Protein AF-0000000068768524 (afdb_homodimer)

Radius of gyration: 19.14 Å; Cα contacts (8 Å, |Δi|>4): 384; chains: 2; bounding box: 53×56×47 Å

Organism: NCBI:txid1432552

pLDDT: mean 85.22, std 19.8, range [19.38, 98.25]

Sequence (232 aa):
MTGVDILVNNAGIYGPQDFYATDDATWDNYWQTNVMSGVRLSRGLLPAMVSKGWGRVVFISSESARNIPADMIHYGVTKTAQLSLARGLAKYVAGSGVTVNSVLPGPTISDALPKCMTGVDILVNNAGIYGPQDFYATDDATWDNYWQTNVMSGVRLSRGLLPAMVSKGWGRVVFISSESARNIPADMIHYGVTKTAQLSLARGLAKYVAGSGVTVNSVLPGPTISDALPKC

InterPro domains:
  IPR002347 Short-chain dehydrogenase/reductase SDR [PF00106] (2-111)
  IPR002347 Short-chain dehydrogenase/reductase SDR [PR00080] (2-13)
  IPR002347 Short-chain dehydrogenase/reductase SDR [PR00080] (55-63)
  IPR002347 Short-chain dehydrogenase/reductase SDR [PR00080] (75-94)
  IPR002347 Short-chain dehydrogenase/reductase SDR [PR00081] (2-13)
  IPR002347 Short-chain dehydrogenase/reductase SDR [PR00081] (49-65)
  IPR002347 Short-chain dehydrogenase/reductase SDR [PR00081] (75-94)
  IPR002347 Short-chain dehydrogenase/reductase SDR [PR00081] (96-113)
  IPR036291 NAD(P)-binding domain superfamily [SSF51735] (3-112)
  IPR050259 Short-chain dehydrogenases/reductases [PTHR42879] (3-112)

Nearest PDB structures (foldseek):
  8g9m-assembly1_A  TM=9.807E-01  e=1.810E-13  Acinetobacter baumannii
  4i08-assembly1_A-2  TM=9.730E-01  e=9.663E-10  Vibrio cholerae O1 biovar El Tor str. N16961
  6t77-assembly1_A  TM=9.704E-01  e=8.467E-10  Klebsiella pneumoniae
  3tzk-assembly1_A  TM=9.705E-01  e=1.436E-09  Vibrio cholerae MJ-1236
  3rsh-assembly1_A-2  TM=8.997E-01  e=1.870E-09  Vibrio cholerae O1 biovar El Tor str. N16961

Structure (mmCIF, N/CA/C/O backbone):
data_AF-0000000068768524-model_v1
#
loop_
_entity.id
_entity.type
_entity.pdbx_description
1 polymer 'Dehydrogenases with different specificities (Related to short-chain alcohol dehydrogenases)'
#
loop_
_atom_site.group_PDB
_atom_site.id
_atom_site.type_symbol
_atom_site.label_atom_id
_atom_site.label_alt_id
_atom_site.label_comp_id
_atom_site.label_asym_id
_atom_site.label_entity_id
_atom_site.label_seq_id
_atom_site.pdbx_PDB_ins_code
_atom_site.Cartn_x
_atom_site.Cartn_y
_atom_site.Cartn_z
_atom_site.occupancy
_atom_site.B_iso_or_equiv
_atom_site.auth_seq_id
_atom_site.auth_comp_id
_atom_site.auth_asym_id
_atom_site.auth_atom_id
_atom_site.pdbx_PDB_model_num
ATOM 1 N N . MET A 1 1 ? 18.547 -24.734 -17.359 1 39.84 1 MET A N 1
ATOM 2 C CA . MET A 1 1 ? 17.625 -24.641 -16.234 1 39.84 1 MET A CA 1
ATOM 3 C C . MET A 1 1 ? 17.766 -23.281 -15.531 1 39.84 1 MET A C 1
ATOM 5 O O . MET A 1 1 ? 18.219 -23.219 -14.391 1 39.84 1 MET A O 1
ATOM 9 N N . THR A 1 2 ? 17.969 -22.281 -16.266 1 55.22 2 THR A N 1
ATOM 10 C CA . THR A 1 2 ? 18.438 -20.906 -16.156 1 55.22 2 THR A CA 1
ATOM 11 C C . THR A 1 2 ? 17.5 -20.078 -15.281 1 55.22 2 THR A C 1
ATOM 13 O O . THR A 1 2 ? 17.547 -18.844 -15.32 1 55.22 2 THR A O 1
ATOM 16 N N . GLY A 1 3 ? 16.5 -20.875 -14.477 1 68 3 GLY A N 1
ATOM 17 C CA . GLY A 1 3 ? 15.359 -20.266 -13.789 1 68 3 GLY A CA 1
ATOM 18 C C . GLY A 1 3 ? 15.742 -19.609 -12.484 1 68 3 GLY A C 1
ATOM 19 O O . GLY A 1 3 ? 16.75 -19.953 -11.867 1 68 3 GLY A O 1
ATOM 20 N N . VAL A 1 4 ? 15.539 -18.344 -12.312 1 77.75 4 VAL A N 1
ATOM 21 C CA . VAL A 1 4 ? 15.812 -17.625 -11.078 1 77.75 4 VAL A CA 1
ATOM 22 C C . VAL A 1 4 ? 15.18 -18.359 -9.898 1 77.75 4 VAL A C 1
ATOM 24 O O . VAL A 1 4 ? 13.977 -18.625 -9.906 1 77.75 4 VAL A O 1
ATOM 27 N N . ASP A 1 5 ? 16.109 -18.844 -8.977 1 90.94 5 ASP A N 1
ATOM 28 C CA . ASP A 1 5 ? 15.656 -19.609 -7.82 1 90.94 5 ASP A CA 1
ATOM 29 C C . ASP A 1 5 ? 15.344 -18.688 -6.645 1 90.94 5 ASP A C 1
ATOM 31 O O . ASP A 1 5 ? 14.555 -19.047 -5.766 1 90.94 5 ASP A O 1
ATOM 35 N N . ILE A 1 6 ? 16.094 -17.672 -6.672 1 94.38 6 ILE A N 1
ATOM 36 C CA . ILE A 1 6 ? 15.945 -16.75 -5.559 1 94.38 6 ILE A CA 1
ATOM 37 C C . ILE A 1 6 ? 15.734 -15.328 -6.09 1 94.38 6 ILE A C 1
ATOM 39 O O . ILE A 1 6 ? 16.484 -14.859 -6.945 1 94.38 6 ILE A O 1
ATOM 43 N N . LEU A 1 7 ? 14.695 -14.742 -5.711 1 93.88 7 LEU A N 1
ATOM 44 C CA . LEU A 1 7 ? 14.406 -13.344 -6.008 1 93.88 7 LEU A CA 1
ATOM 45 C C . LEU A 1 7 ? 14.5 -12.492 -4.746 1 93.88 7 LEU A C 1
ATOM 47 O O . LEU A 1 7 ? 13.797 -12.734 -3.768 1 93.88 7 LEU A O 1
ATOM 51 N N . VAL A 1 8 ? 15.445 -11.547 -4.742 1 93.31 8 VAL A N 1
ATOM 52 C CA . VAL A 1 8 ? 15.539 -10.555 -3.678 1 93.31 8 VAL A CA 1
ATOM 53 C C . VAL A 1 8 ? 15.055 -9.195 -4.188 1 93.31 8 VAL A C 1
ATOM 55 O O . VAL A 1 8 ? 15.727 -8.555 -4.996 1 93.31 8 VAL A O 1
ATOM 58 N N . ASN A 1 9 ? 13.914 -8.859 -3.799 1 91.25 9 ASN A N 1
ATOM 59 C CA . ASN A 1 9 ? 13.375 -7.551 -4.137 1 91.25 9 ASN A CA 1
ATOM 60 C C . ASN A 1 9 ? 13.969 -6.453 -3.254 1 91.25 9 ASN A C 1
ATOM 62 O O . ASN A 1 9 ? 13.492 -6.223 -2.141 1 91.25 9 ASN A O 1
ATOM 66 N N . ASN A 1 10 ? 14.945 -5.777 -3.754 1 82.62 10 ASN A N 1
ATOM 67 C CA . ASN A 1 10 ? 15.664 -4.762 -2.986 1 82.62 10 ASN A CA 1
ATOM 68 C C . ASN A 1 10 ? 15.391 -3.359 -3.52 1 82.62 10 ASN A C 1
ATOM 70 O O . ASN A 1 10 ? 15.898 -2.375 -2.977 1 82.62 10 ASN A O 1
ATOM 74 N N . ALA A 1 11 ? 14.609 -3.348 -4.539 1 78.38 11 ALA A N 1
ATOM 75 C CA . ALA A 1 11 ? 14.281 -2.021 -5.051 1 78.38 11 ALA A CA 1
ATOM 76 C C . ALA A 1 11 ? 13.484 -1.216 -4.027 1 78.38 11 ALA A C 1
ATOM 78 O O . ALA A 1 11 ? 12.57 -1.74 -3.389 1 78.38 11 ALA A O 1
ATOM 79 N N . GLY A 1 12 ? 14.117 -0.074 -3.715 1 80.06 12 GLY A N 1
ATOM 80 C CA . GLY A 1 12 ? 13.43 0.806 -2.785 1 80.06 12 GLY A CA 1
ATOM 81 C C . GLY A 1 12 ? 14.039 2.189 -2.705 1 80.06 12 GLY A C 1
ATOM 82 O O . GLY A 1 12 ? 15.25 2.348 -2.875 1 80.06 12 GLY A O 1
ATOM 83 N N . ILE A 1 13 ? 13.25 3.092 -2.693 1 84.94 13 ILE A N 1
ATOM 84 C CA . ILE A 1 13 ? 13.695 4.465 -2.482 1 84.94 13 ILE A CA 1
ATOM 85 C C . ILE A 1 13 ? 13.094 5.008 -1.187 1 84.94 13 ILE A C 1
ATOM 87 O O . ILE A 1 13 ? 12.078 4.508 -0.708 1 84.94 13 ILE A O 1
ATOM 91 N N . TYR A 1 14 ? 13.891 5.844 -0.657 1 83 14 TYR A N 1
ATOM 92 C CA . TYR A 1 14 ? 13.516 6.469 0.605 1 83 14 TYR A CA 1
ATOM 93 C C . TYR A 1 14 ? 13.859 7.953 0.602 1 83 14 TYR A C 1
ATOM 95 O O . TYR A 1 14 ? 14.727 8.398 -0.154 1 83 14 TYR A O 1
ATOM 103 N N . GLY A 1 15 ? 13.148 8.734 1.362 1 82.19 15 GLY A N 1
ATOM 104 C CA . GLY A 1 15 ? 13.438 10.148 1.528 1 82.19 15 GLY A CA 1
ATOM 105 C C . GLY A 1 15 ? 12.344 10.898 2.266 1 82.19 15 GLY A C 1
ATOM 106 O O . GLY A 1 15 ? 11.156 10.727 1.976 1 82.19 15 GLY A O 1
ATOM 107 N N . PRO A 1 16 ? 12.836 11.648 3.248 1 87.12 16 PRO A N 1
ATOM 108 C CA . PRO A 1 16 ? 11.836 12.477 3.928 1 87.12 16 PRO A CA 1
ATOM 109 C C . PRO A 1 16 ? 11.258 13.562 3.025 1 87.12 16 PRO A C 1
ATOM 111 O O . PRO A 1 16 ? 11.977 14.133 2.197 1 87.12 16 PRO A O 1
ATOM 114 N N . GLN A 1 17 ? 9.977 13.695 3.119 1 93.44 17 GLN A N 1
ATOM 115 C CA . GLN A 1 17 ? 9.266 14.789 2.471 1 93.44 17 GLN A CA 1
ATOM 116 C C . GLN A 1 17 ? 7.949 15.094 3.184 1 93.44 17 GLN A C 1
ATOM 118 O O . GLN A 1 17 ? 7.195 14.172 3.518 1 93.44 17 GLN A O 1
ATOM 123 N N . ASP A 1 18 ? 7.738 16.438 3.336 1 95.56 18 ASP A N 1
ATOM 124 C CA . ASP A 1 18 ? 6.5 16.875 3.977 1 95.56 18 ASP A CA 1
ATOM 125 C C . ASP A 1 18 ? 5.281 16.438 3.166 1 95.56 18 ASP A C 1
ATOM 127 O O . ASP A 1 18 ? 5.281 16.531 1.937 1 95.56 18 ASP A O 1
ATOM 131 N N . PHE A 1 19 ? 4.258 16.016 3.926 1 96.81 19 PHE A N 1
ATOM 132 C CA . PHE A 1 19 ? 3.07 15.477 3.279 1 96.81 19 PHE A CA 1
ATOM 133 C C . PHE A 1 19 ? 2.484 16.469 2.289 1 96.81 19 PHE A C 1
ATOM 135 O O . PHE A 1 19 ? 2.184 16.125 1.147 1 96.81 19 PHE A O 1
ATOM 142 N N . TYR A 1 20 ? 2.379 17.75 2.697 1 96.31 20 TYR A N 1
ATOM 143 C CA . TYR A 1 20 ? 1.752 18.75 1.849 1 96.31 20 TYR A CA 1
ATOM 144 C C . TYR A 1 20 ? 2.607 19.031 0.62 1 96.31 20 TYR A C 1
ATOM 146 O O . TYR A 1 20 ? 2.086 19.422 -0.429 1 96.31 20 TYR A O 1
ATOM 154 N N . ALA A 1 21 ? 3.812 18.781 0.751 1 96.38 21 ALA A N 1
ATOM 155 C CA . ALA A 1 21 ? 4.754 19.109 -0.315 1 96.38 21 ALA A CA 1
ATOM 156 C C . ALA A 1 21 ? 5 17.906 -1.224 1 96.38 21 ALA A C 1
ATOM 158 O O . ALA A 1 21 ? 5.672 18.031 -2.25 1 96.38 21 ALA A O 1
ATOM 159 N N . THR A 1 22 ? 4.547 16.75 -0.885 1 97.12 22 THR A N 1
ATOM 160 C CA . THR A 1 22 ? 4.734 15.547 -1.685 1 97.12 22 THR A CA 1
ATOM 161 C C . THR A 1 22 ? 3.701 15.469 -2.803 1 97.12 22 THR A C 1
ATOM 163 O O . THR A 1 22 ? 2.518 15.242 -2.547 1 97.12 22 THR A O 1
ATOM 166 N N . ASP A 1 23 ? 4.227 15.648 -4.027 1 97 23 ASP A N 1
ATOM 167 C CA . ASP A 1 23 ? 3.281 15.719 -5.137 1 97 23 ASP A CA 1
ATOM 168 C C . ASP A 1 23 ? 2.93 14.32 -5.648 1 97 23 ASP A C 1
ATOM 170 O O . ASP A 1 23 ? 3.49 13.328 -5.191 1 97 23 ASP A O 1
ATOM 174 N N . ASP A 1 24 ? 1.981 14.227 -6.582 1 98.06 24 ASP A N 1
ATOM 175 C CA . ASP A 1 24 ? 1.51 12.953 -7.109 1 98.06 24 ASP A CA 1
ATOM 176 C C . ASP A 1 24 ? 2.648 12.172 -7.766 1 98.06 24 ASP A C 1
ATOM 178 O O . ASP A 1 24 ? 2.705 10.945 -7.668 1 98.06 24 ASP A O 1
ATOM 182 N N . ALA A 1 25 ? 3.428 12.914 -8.477 1 97.44 25 ALA A N 1
ATOM 183 C CA . ALA A 1 25 ? 4.531 12.258 -9.18 1 97.44 25 ALA A CA 1
ATOM 184 C C . ALA A 1 25 ? 5.449 11.531 -8.203 1 97.44 25 ALA A C 1
ATOM 186 O O . ALA A 1 25 ? 5.914 10.43 -8.484 1 97.44 25 ALA A O 1
ATOM 187 N N . THR A 1 26 ? 5.738 12.109 -7.082 1 97 26 THR A N 1
ATOM 188 C CA . THR A 1 26 ? 6.566 11.484 -6.059 1 97 26 THR A CA 1
ATOM 189 C C . THR A 1 26 ? 5.883 10.242 -5.492 1 97 26 THR A C 1
ATOM 191 O O . THR A 1 26 ? 6.504 9.18 -5.375 1 97 26 THR A O 1
ATOM 194 N N . TRP A 1 27 ? 4.602 10.344 -5.16 1 97.94 27 TRP A N 1
ATOM 195 C CA . TRP A 1 27 ? 3.838 9.188 -4.695 1 97.94 27 TRP A CA 1
ATOM 196 C C . TRP A 1 27 ? 3.918 8.039 -5.695 1 97.94 27 TRP A C 1
ATOM 198 O O . TRP A 1 27 ? 4.176 6.898 -5.312 1 97.94 27 TRP A O 1
ATOM 208 N N . ASP A 1 28 ? 3.725 8.391 -6.93 1 97.38 28 ASP A N 1
ATOM 209 C CA . ASP A 1 28 ? 3.713 7.379 -7.977 1 97.38 28 ASP A CA 1
ATOM 210 C C . ASP A 1 28 ? 5.09 6.738 -8.141 1 97.38 28 ASP A C 1
ATOM 212 O O . ASP A 1 28 ? 5.199 5.535 -8.375 1 97.38 28 ASP A O 1
ATOM 216 N N . ASN A 1 29 ? 6.09 7.574 -8.078 1 96.75 29 ASN A N 1
ATOM 217 C CA . ASN A 1 29 ? 7.449 7.047 -8.172 1 96.75 29 ASN A CA 1
ATOM 218 C C . ASN A 1 29 ? 7.727 6.02 -7.074 1 96.75 29 ASN A C 1
ATOM 220 O O . ASN A 1 29 ? 8.289 4.961 -7.34 1 96.75 29 ASN A O 1
ATOM 224 N N . TYR A 1 30 ? 7.383 6.258 -5.895 1 96.31 30 TYR A N 1
ATOM 225 C CA . TYR A 1 30 ? 7.582 5.34 -4.781 1 96.31 30 TYR A CA 1
ATOM 226 C C . TYR A 1 30 ? 6.746 4.078 -4.957 1 96.31 30 TYR A C 1
ATOM 228 O O . TYR A 1 30 ? 7.215 2.973 -4.684 1 96.31 30 TYR A O 1
ATOM 236 N N . TRP A 1 31 ? 5.52 4.258 -5.414 1 97.44 31 TRP A N 1
ATOM 237 C CA . TRP A 1 31 ? 4.652 3.117 -5.695 1 97.44 31 TRP A CA 1
ATOM 238 C C . TRP A 1 31 ? 5.273 2.211 -6.754 1 97.44 31 TRP A C 1
ATOM 240 O O . TRP A 1 31 ? 5.387 1 -6.555 1 97.44 31 TRP A O 1
ATOM 250 N N . GLN A 1 32 ? 5.719 2.838 -7.809 1 97.75 32 GLN A N 1
ATOM 251 C CA . GLN A 1 32 ? 6.293 2.08 -8.914 1 97.75 32 GLN A CA 1
ATOM 252 C C . GLN A 1 32 ? 7.582 1.381 -8.492 1 97.75 32 GLN A C 1
ATOM 254 O O . GLN A 1 32 ? 7.82 0.231 -8.867 1 97.75 32 GLN A O 1
ATOM 259 N N . THR A 1 33 ? 8.367 2.016 -7.738 1 95.94 33 THR A N 1
ATOM 260 C CA . THR A 1 33 ? 9.68 1.497 -7.375 1 95.94 33 THR A CA 1
ATOM 261 C C . THR A 1 33 ? 9.57 0.496 -6.23 1 95.94 33 THR A C 1
ATOM 263 O O . THR A 1 33 ? 10.07 -0.627 -6.328 1 95.94 33 THR A O 1
ATOM 266 N N . ASN A 1 34 ? 8.836 0.802 -5.184 1 94.12 34 ASN A N 1
ATOM 267 C CA . ASN A 1 34 ? 8.852 0.007 -3.959 1 94.12 34 ASN A CA 1
ATOM 268 C C . ASN A 1 34 ? 7.844 -1.14 -4.023 1 94.12 34 ASN A C 1
ATOM 270 O O . ASN A 1 34 ? 8.023 -2.168 -3.369 1 94.12 34 ASN A O 1
ATOM 274 N N . VAL A 1 35 ? 6.789 -0.989 -4.762 1 96.75 35 VAL A N 1
ATOM 275 C CA . VAL A 1 35 ? 5.727 -1.989 -4.73 1 96.75 35 VAL A CA 1
ATOM 276 C C . VAL A 1 35 ? 5.641 -2.693 -6.082 1 96.75 35 VAL A C 1
ATOM 278 O O . VAL A 1 35 ? 5.797 -3.914 -6.164 1 96.75 35 VAL A O 1
ATOM 281 N N . MET A 1 36 ? 5.535 -1.93 -7.156 1 98.25 36 MET A N 1
ATOM 282 C CA . MET A 1 36 ? 5.23 -2.523 -8.453 1 98.25 36 MET A CA 1
ATOM 283 C C . MET A 1 36 ? 6.43 -3.299 -8.992 1 98.25 36 MET A C 1
ATOM 285 O O . MET A 1 36 ? 6.27 -4.25 -9.758 1 98.25 36 MET A O 1
ATOM 289 N N . SER A 1 37 ? 7.625 -2.865 -8.641 1 97.12 37 SER A N 1
ATOM 290 C CA . SER A 1 37 ? 8.789 -3.664 -9.016 1 97.12 37 SER A CA 1
ATOM 291 C C . SER A 1 37 ? 8.656 -5.098 -8.508 1 97.12 37 SER A C 1
ATOM 293 O O . SER A 1 37 ? 8.906 -6.047 -9.25 1 97.12 37 SER A O 1
ATOM 295 N N . GLY A 1 38 ? 8.234 -5.273 -7.273 1 96.81 38 GLY A N 1
ATOM 296 C CA . GLY A 1 38 ? 8.016 -6.594 -6.703 1 96.81 38 GLY A CA 1
ATOM 297 C C . GLY A 1 38 ? 6.879 -7.348 -7.371 1 96.81 38 GLY A C 1
ATOM 298 O O . GLY A 1 38 ? 6.965 -8.562 -7.566 1 96.81 38 GLY A O 1
ATOM 299 N N . VAL A 1 39 ? 5.82 -6.617 -7.676 1 98.25 39 VAL A N 1
ATOM 300 C CA . VAL A 1 39 ? 4.684 -7.219 -8.367 1 98.25 39 VAL A CA 1
ATOM 301 C C . VAL A 1 39 ? 5.145 -7.812 -9.695 1 98.25 39 VAL A C 1
ATOM 303 O O . VAL A 1 39 ? 4.895 -8.984 -9.984 1 98.25 39 VAL A O 1
ATOM 306 N N . ARG A 1 40 ? 5.793 -7.039 -10.469 1 98.06 40 ARG A N 1
ATOM 307 C CA . ARG A 1 40 ? 6.18 -7.422 -11.82 1 98.06 40 ARG A CA 1
ATOM 308 C C . ARG A 1 40 ? 7.18 -8.57 -11.797 1 98.06 40 ARG A C 1
ATOM 310 O O . ARG A 1 40 ? 7.043 -9.539 -12.555 1 98.06 40 ARG A O 1
ATOM 317 N N . LEU A 1 41 ? 8.141 -8.484 -10.93 1 97.12 41 LEU A N 1
ATOM 318 C CA . LEU A 1 41 ? 9.148 -9.531 -10.852 1 97.12 41 LEU A CA 1
ATOM 319 C C 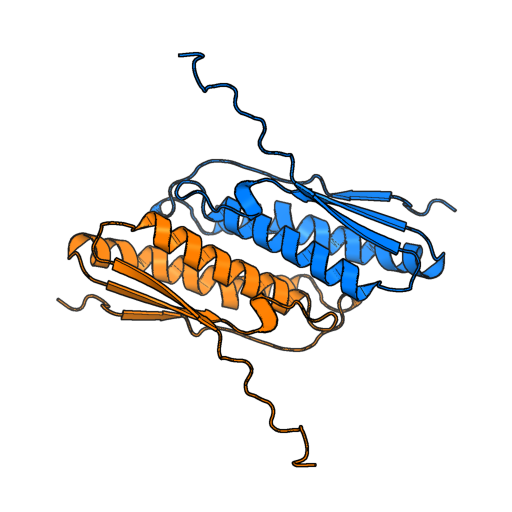. LEU A 1 41 ? 8.539 -10.844 -10.352 1 97.12 41 LEU A C 1
ATOM 321 O O . LEU A 1 41 ? 8.859 -11.914 -10.867 1 97.12 41 LEU A O 1
ATOM 325 N N . SER A 1 42 ? 7.695 -10.711 -9.375 1 97 42 SER A N 1
ATOM 326 C CA . SER A 1 42 ? 7.039 -11.914 -8.859 1 97 42 SER A CA 1
ATOM 327 C C . SER A 1 42 ? 6.137 -12.547 -9.914 1 97 42 SER A C 1
ATOM 329 O O . SER A 1 42 ? 6.129 -13.766 -10.07 1 97 42 SER A O 1
ATOM 331 N N . ARG A 1 43 ? 5.379 -11.711 -10.594 1 97.25 43 ARG A N 1
ATOM 332 C CA . ARG A 1 43 ? 4.508 -12.211 -11.648 1 97.25 43 ARG A CA 1
ATOM 333 C C . ARG A 1 43 ? 5.309 -12.969 -12.703 1 97.25 43 ARG A C 1
ATOM 335 O O . ARG A 1 43 ? 4.844 -13.977 -13.242 1 97.25 43 ARG A O 1
ATOM 342 N N . GLY A 1 44 ? 6.48 -12.57 -12.969 1 96.44 44 GLY A N 1
ATOM 343 C CA . GLY A 1 44 ? 7.32 -13.164 -14 1 96.44 44 GLY A CA 1
ATOM 344 C C . GLY A 1 44 ? 8.047 -14.414 -13.539 1 96.44 44 GLY A C 1
ATOM 345 O O . GLY A 1 44 ? 8.344 -15.297 -14.336 1 96.44 44 GLY A O 1
ATOM 346 N N . LEU A 1 45 ? 8.32 -14.516 -12.25 1 96.81 45 LEU A N 1
ATOM 347 C CA . LEU A 1 45 ? 9.25 -15.555 -11.812 1 96.81 45 LEU A CA 1
ATOM 348 C C . LEU A 1 45 ? 8.523 -16.656 -11.047 1 96.81 45 LEU A C 1
ATOM 350 O O . LEU A 1 45 ? 8.961 -17.797 -11.031 1 96.81 45 LEU A O 1
ATOM 354 N N . LEU A 1 46 ? 7.406 -16.391 -10.461 1 96.69 46 LEU A N 1
ATOM 355 C CA . LEU A 1 46 ? 6.738 -17.328 -9.57 1 96.69 46 LEU A CA 1
ATOM 356 C C . LEU A 1 46 ? 6.246 -18.547 -10.336 1 96.69 46 LEU A C 1
ATOM 358 O O . LEU A 1 46 ? 6.348 -19.672 -9.852 1 96.69 46 LEU A O 1
ATOM 362 N N . PRO A 1 47 ? 5.715 -18.328 -11.578 1 96.94 47 PRO A N 1
ATOM 363 C CA . PRO A 1 47 ? 5.211 -19.5 -12.289 1 96.94 47 PRO A CA 1
ATOM 364 C C . PRO A 1 47 ? 6.277 -20.578 -12.461 1 96.94 47 PRO A C 1
ATOM 366 O O . PRO A 1 47 ? 6.004 -21.766 -12.234 1 96.94 47 PRO A O 1
ATOM 369 N N . ALA A 1 48 ? 7.41 -20.219 -12.812 1 96.56 48 ALA A N 1
ATOM 370 C CA . ALA A 1 48 ? 8.492 -21.188 -12.977 1 96.56 48 ALA A CA 1
ATOM 371 C C . ALA A 1 48 ? 8.891 -21.812 -11.641 1 96.56 48 ALA A C 1
ATOM 373 O O . ALA A 1 48 ? 9.188 -23 -11.562 1 96.56 48 ALA A O 1
ATOM 374 N N . MET A 1 49 ? 8.953 -21.062 -10.617 1 97.25 49 MET A N 1
ATOM 375 C CA . MET A 1 49 ? 9.297 -21.547 -9.281 1 97.25 49 MET A CA 1
ATOM 376 C C . MET A 1 49 ? 8.281 -22.578 -8.797 1 97.25 49 MET A C 1
ATOM 378 O O . MET A 1 49 ? 8.656 -23.625 -8.273 1 97.25 49 MET A O 1
ATOM 382 N N . VAL A 1 50 ? 7.027 -22.203 -9.016 1 96.88 50 VAL A N 1
ATOM 383 C CA . VAL A 1 50 ? 5.953 -23.094 -8.578 1 96.88 50 VAL A CA 1
ATOM 384 C C . VAL A 1 50 ? 6.008 -24.391 -9.367 1 96.88 50 VAL A C 1
ATOM 386 O O . VAL A 1 50 ? 5.859 -25.484 -8.789 1 96.88 50 VAL A O 1
ATOM 389 N N . SER A 1 51 ? 6.25 -24.328 -10.633 1 96.38 51 SER A N 1
ATOM 390 C CA . SER A 1 51 ? 6.32 -25.5 -11.492 1 96.38 51 SER A CA 1
ATOM 391 C C . SER A 1 51 ? 7.43 -26.453 -11.047 1 96.38 51 SER A C 1
ATOM 393 O O . SER A 1 51 ? 7.262 -27.672 -11.078 1 96.38 51 SER A O 1
ATOM 395 N N . LYS A 1 52 ? 8.508 -25.953 -10.602 1 95.69 52 LYS A N 1
ATOM 396 C CA . LYS A 1 52 ? 9.656 -26.766 -10.195 1 95.69 52 LYS A CA 1
ATOM 397 C C . LYS A 1 52 ? 9.539 -27.172 -8.734 1 95.69 52 LYS A C 1
ATOM 399 O O . LYS A 1 52 ? 10.32 -28 -8.25 1 95.69 52 LYS A O 1
ATOM 404 N N . GLY A 1 53 ? 8.672 -26.547 -7.977 1 96.94 53 GLY A N 1
ATOM 405 C CA . GLY A 1 53 ? 8.406 -26.875 -6.586 1 96.94 53 GLY A CA 1
ATOM 406 C C . GLY A 1 53 ? 9.43 -26.297 -5.629 1 96.94 53 GLY A C 1
ATOM 407 O O . GLY A 1 53 ? 9.641 -26.828 -4.539 1 96.94 53 GLY A O 1
ATOM 408 N N . TRP A 1 54 ? 10.117 -25.266 -6.109 1 97.19 54 TRP A N 1
ATOM 409 C CA . TRP A 1 54 ? 11.117 -24.641 -5.258 1 97.19 54 TRP A CA 1
ATOM 410 C C . TRP A 1 54 ? 11.367 -23.188 -5.68 1 97.19 54 TRP A C 1
ATOM 412 O O . TRP A 1 54 ? 11.398 -22.891 -6.875 1 97.19 54 TRP A O 1
ATOM 422 N N . GLY A 1 55 ? 11.492 -22.344 -4.777 1 97.06 55 GLY A N 1
ATOM 423 C CA . GLY A 1 55 ? 11.812 -20.938 -4.98 1 97.06 55 GLY A CA 1
ATOM 424 C C . GLY A 1 55 ? 11.758 -20.109 -3.705 1 97.06 55 GLY A C 1
ATOM 425 O O . GLY A 1 55 ? 11.078 -20.5 -2.746 1 97.06 55 GLY A O 1
ATOM 426 N N . ARG A 1 56 ? 12.633 -19.047 -3.645 1 97 56 ARG A N 1
ATOM 427 C CA . ARG A 1 56 ? 12.656 -18.109 -2.521 1 97 56 ARG A CA 1
ATOM 428 C C . ARG A 1 56 ? 12.516 -16.672 -2.998 1 97 56 ARG A C 1
ATOM 430 O O . ARG A 1 56 ? 13.289 -16.219 -3.844 1 97 56 ARG A O 1
ATOM 437 N N . VAL A 1 57 ? 11.492 -16.109 -2.535 1 96.75 57 VAL A N 1
ATOM 438 C CA . VAL A 1 57 ? 11.289 -14.688 -2.785 1 96.75 57 VAL A CA 1
ATOM 439 C C . VAL A 1 57 ? 11.453 -13.906 -1.482 1 96.75 57 VAL A C 1
ATOM 441 O O . VAL A 1 57 ? 10.828 -14.234 -0.471 1 96.75 57 VAL A O 1
ATOM 444 N N . VAL A 1 58 ? 12.344 -12.898 -1.488 1 96.06 58 VAL A N 1
ATOM 445 C CA . VAL A 1 58 ? 12.609 -12.078 -0.31 1 96.06 58 VAL A CA 1
ATOM 446 C C . VAL A 1 58 ? 12.352 -10.602 -0.636 1 96.06 58 VAL A C 1
ATOM 448 O O . VAL A 1 58 ? 12.852 -10.094 -1.64 1 96.06 58 VAL A O 1
ATOM 451 N N . PHE A 1 59 ? 11.531 -9.992 0.146 1 94.69 59 PHE A N 1
ATOM 452 C CA . PHE A 1 59 ? 11.336 -8.547 0.091 1 94.69 59 PHE A CA 1
ATOM 453 C C . PHE A 1 59 ? 12.133 -7.848 1.182 1 94.69 59 PHE A C 1
ATOM 455 O O . PHE A 1 59 ? 12.094 -8.258 2.346 1 94.69 59 PHE A O 1
ATOM 462 N N . ILE A 1 60 ? 12.82 -6.836 0.819 1 88.38 60 ILE A N 1
ATOM 463 C CA . ILE A 1 60 ? 13.562 -6.055 1.804 1 88.38 60 ILE A CA 1
ATOM 464 C C . ILE A 1 60 ? 12.734 -4.852 2.24 1 88.38 60 ILE A C 1
ATOM 466 O O . ILE A 1 60 ? 12.516 -3.924 1.46 1 88.38 60 ILE A O 1
ATOM 470 N N . SER A 1 61 ? 12.258 -4.941 3.453 1 82.5 61 SER A N 1
ATOM 471 C CA . SER A 1 61 ? 11.406 -3.873 3.965 1 82.5 61 SER A CA 1
ATOM 472 C C . SER A 1 61 ? 12.102 -3.09 5.07 1 82.5 61 SER A C 1
ATOM 474 O O . SER A 1 61 ? 13.266 -3.355 5.391 1 82.5 61 SER A O 1
ATOM 476 N N . SER A 1 62 ? 11.609 -2.008 5.406 1 67.81 62 SER A N 1
ATOM 477 C CA . SER A 1 62 ? 12.125 -1.166 6.484 1 67.81 62 SER A CA 1
ATOM 478 C C . SER A 1 62 ? 11.18 -1.163 7.684 1 67.81 62 SER A C 1
ATOM 480 O O . SER A 1 62 ? 10.031 -1.607 7.578 1 67.81 62 SER A O 1
ATOM 482 N N . GLU A 1 63 ? 11.805 -0.817 8.914 1 61.94 63 GLU A N 1
ATOM 483 C CA . GLU A 1 63 ? 11 -0.647 10.117 1 61.94 63 GLU A CA 1
ATOM 484 C C . GLU A 1 63 ? 9.836 0.312 9.875 1 61.94 63 GLU A C 1
ATOM 486 O O . GLU A 1 63 ? 8.805 0.223 10.547 1 61.94 63 GLU A O 1
ATOM 491 N N . SER A 1 64 ? 10.023 1.098 8.977 1 58.47 64 SER A N 1
ATOM 492 C CA . SER A 1 64 ? 9.023 2.107 8.648 1 58.47 64 SER A CA 1
ATOM 493 C C . SER A 1 64 ? 7.754 1.47 8.102 1 58.47 64 SER A C 1
ATOM 495 O O . SER A 1 64 ? 6.715 2.127 8.008 1 58.47 64 SER A O 1
ATOM 497 N N . ALA A 1 65 ? 7.707 0.245 7.812 1 65.88 65 ALA A N 1
ATOM 498 C CA . ALA A 1 65 ? 6.508 -0.464 7.363 1 65.88 65 ALA A CA 1
ATOM 499 C C . ALA A 1 65 ? 5.535 -0.682 8.516 1 65.88 65 ALA A C 1
ATOM 501 O O . ALA A 1 65 ? 4.328 -0.806 8.305 1 65.88 65 ALA A O 1
ATOM 502 N N . ARG A 1 66 ? 6.164 -0.631 9.641 1 64.44 66 ARG A N 1
ATOM 503 C CA . ARG A 1 66 ? 5.34 -0.865 10.82 1 64.44 66 ARG A CA 1
ATOM 504 C C . ARG A 1 66 ? 5.016 0.445 11.531 1 64.44 66 ARG A C 1
ATOM 506 O O . ARG A 1 66 ? 3.977 0.563 12.188 1 64.44 66 ARG A O 1
ATOM 513 N N . ASN A 1 67 ? 5.93 1.312 11.414 1 71.06 67 ASN A N 1
ATOM 514 C CA . ASN A 1 67 ? 5.762 2.654 11.961 1 71.06 67 ASN A CA 1
ATOM 515 C C . ASN A 1 67 ? 5.898 3.721 10.883 1 71.06 67 ASN A C 1
ATOM 517 O O . ASN A 1 67 ? 7.008 4.023 10.438 1 71.06 67 ASN A O 1
ATOM 521 N N . ILE A 1 68 ? 4.746 4.297 10.547 1 77.31 68 ILE A N 1
ATOM 522 C CA . ILE A 1 68 ? 4.77 5.305 9.492 1 77.31 68 ILE A CA 1
ATOM 523 C C . ILE A 1 68 ? 5.285 6.629 10.047 1 77.31 68 ILE A C 1
ATOM 525 O O . ILE A 1 68 ? 4.617 7.27 10.859 1 77.31 68 ILE A O 1
ATOM 529 N N . PRO A 1 69 ? 6.449 6.961 9.641 1 78.44 69 PRO A N 1
ATOM 530 C CA . PRO A 1 69 ? 6.914 8.266 10.117 1 78.44 69 PRO A CA 1
ATOM 531 C C . PRO A 1 69 ? 6.125 9.43 9.516 1 78.44 69 PRO A C 1
ATOM 533 O O . PRO A 1 69 ? 5.852 9.438 8.312 1 78.44 69 PRO A O 1
ATOM 536 N N . ALA A 1 70 ? 5.809 10.422 10.375 1 84.69 70 ALA A N 1
ATOM 537 C CA . ALA A 1 70 ? 4.988 11.555 9.945 1 84.69 70 ALA A CA 1
ATOM 538 C C . ALA A 1 70 ? 5.707 12.383 8.883 1 84.69 70 ALA A C 1
ATOM 540 O O . ALA A 1 70 ? 5.07 13.125 8.133 1 84.69 70 ALA A O 1
ATOM 541 N N . ASP A 1 71 ? 7.035 12.227 8.797 1 89.19 71 ASP A N 1
ATOM 542 C CA . ASP A 1 71 ? 7.797 13.055 7.863 1 89.19 71 ASP A CA 1
ATOM 543 C C . ASP A 1 71 ? 8.086 12.297 6.566 1 89.19 71 ASP A C 1
ATOM 545 O O . ASP A 1 71 ? 8.836 12.781 5.715 1 89.19 71 ASP A O 1
ATOM 549 N N . MET A 1 72 ? 7.52 11.195 6.418 1 92.56 72 MET A N 1
ATOM 550 C CA . MET A 1 72 ? 7.684 10.414 5.195 1 92.56 72 MET A CA 1
ATOM 551 C C . MET A 1 72 ? 6.512 9.461 4.996 1 92.56 72 MET A C 1
ATOM 553 O O . MET A 1 72 ? 6.711 8.258 4.805 1 92.56 72 MET A O 1
ATOM 557 N N . ILE A 1 73 ? 5.371 9.961 5 1 96 73 ILE A N 1
ATOM 558 C CA . ILE A 1 73 ? 4.156 9.156 4.934 1 96 73 ILE A CA 1
ATOM 559 C C . ILE A 1 73 ? 4.137 8.359 3.629 1 96 73 ILE A C 1
ATOM 561 O O . ILE A 1 73 ? 3.752 7.188 3.615 1 96 73 ILE A O 1
ATOM 565 N N . HIS A 1 74 ? 4.594 8.992 2.5 1 96.5 74 HIS A N 1
ATOM 566 C CA . HIS A 1 74 ? 4.605 8.328 1.205 1 96.5 74 HIS A CA 1
ATOM 567 C C . HIS A 1 74 ? 5.492 7.086 1.233 1 96.5 74 HIS A C 1
ATOM 569 O O . HIS A 1 74 ? 5.129 6.043 0.678 1 96.5 74 HIS A O 1
ATOM 575 N N . TYR A 1 75 ? 6.504 7.215 1.88 1 93.25 75 TYR A N 1
ATOM 576 C CA . TYR A 1 75 ? 7.406 6.078 2.021 1 93.25 75 TYR A CA 1
ATOM 577 C C . TYR A 1 75 ? 6.789 4.996 2.9 1 93.25 75 TYR A C 1
ATOM 579 O O . TYR A 1 75 ? 6.738 3.826 2.514 1 93.25 75 TYR A O 1
ATOM 587 N N . GLY A 1 76 ? 6.387 5.332 4.094 1 92.94 76 GLY A N 1
ATOM 588 C CA . GLY A 1 76 ? 5.766 4.379 5 1 92.94 76 GLY A CA 1
ATOM 589 C C . GLY A 1 76 ? 4.609 3.623 4.371 1 92.94 76 GLY A C 1
ATOM 590 O O . GLY A 1 76 ? 4.484 2.41 4.551 1 92.94 76 GLY A O 1
ATOM 591 N N . VAL A 1 77 ? 3.809 4.332 3.684 1 95.12 77 VAL A N 1
ATOM 592 C CA . VAL A 1 77 ? 2.646 3.742 3.025 1 95.12 77 VAL A CA 1
ATOM 593 C C . VAL A 1 77 ? 3.1 2.688 2.02 1 95.12 77 VAL A C 1
ATOM 595 O O . VAL A 1 77 ? 2.568 1.573 1.998 1 95.12 77 VAL A O 1
ATOM 598 N N . THR A 1 78 ? 4.094 2.955 1.202 1 94.75 78 THR A N 1
ATOM 599 C CA . THR A 1 78 ? 4.523 2.018 0.171 1 94.75 78 THR A CA 1
ATOM 600 C C . THR A 1 78 ? 5.25 0.827 0.791 1 94.75 78 THR A C 1
ATOM 602 O O . THR A 1 78 ? 5.152 -0.295 0.291 1 94.75 78 THR A O 1
ATOM 605 N N . LYS A 1 79 ? 5.914 1.038 1.833 1 92.31 79 LYS A N 1
ATOM 606 C CA . LYS A 1 79 ? 6.578 -0.083 2.49 1 92.31 79 LYS A CA 1
ATOM 607 C C . LYS A 1 79 ? 5.566 -1.007 3.162 1 92.31 79 LYS A C 1
ATOM 609 O O . LYS A 1 79 ? 5.746 -2.227 3.182 1 92.31 79 LYS A O 1
ATOM 614 N N . THR A 1 80 ? 4.625 -0.426 3.766 1 91.69 80 THR A N 1
ATOM 615 C CA . THR A 1 80 ? 3.535 -1.239 4.297 1 91.69 80 THR A CA 1
ATOM 616 C C . THR A 1 80 ? 2.861 -2.033 3.18 1 91.69 80 THR A C 1
ATOM 618 O O . THR A 1 80 ? 2.529 -3.207 3.361 1 91.69 80 THR A O 1
ATOM 621 N N . ALA A 1 81 ? 2.605 -1.374 2.086 1 94.62 81 ALA A N 1
ATOM 622 C CA . ALA A 1 81 ? 2.033 -2.041 0.919 1 94.62 81 ALA A CA 1
ATOM 623 C C . ALA A 1 81 ? 2.918 -3.197 0.461 1 94.62 81 ALA A C 1
ATOM 625 O O . ALA A 1 81 ? 2.418 -4.27 0.113 1 94.62 81 ALA A O 1
ATOM 626 N N . GLN A 1 82 ? 4.188 -2.965 0.423 1 94.38 82 GLN A N 1
ATOM 627 C CA . GLN A 1 82 ? 5.137 -4 0.036 1 94.38 82 GLN A CA 1
ATOM 628 C C . GLN A 1 82 ? 5.039 -5.211 0.959 1 94.38 82 GLN A C 1
ATOM 630 O O . GLN A 1 82 ? 5.074 -6.355 0.499 1 94.38 82 GLN A O 1
ATOM 635 N N . LEU A 1 83 ? 4.996 -4.922 2.229 1 92.81 83 LEU A N 1
ATOM 636 C CA . LEU A 1 83 ? 4.844 -6.004 3.195 1 92.81 83 LEU A CA 1
ATOM 637 C C . LEU A 1 83 ? 3.564 -6.789 2.934 1 92.81 83 LEU A C 1
ATOM 639 O O . LEU A 1 83 ? 3.566 -8.023 2.988 1 92.81 83 LEU A O 1
ATOM 643 N N . SER A 1 84 ? 2.549 -6.078 2.713 1 93.81 84 SER A N 1
ATOM 644 C CA . SER A 1 84 ? 1.274 -6.727 2.416 1 93.81 84 SER A CA 1
ATOM 645 C C . SER A 1 84 ? 1.359 -7.555 1.139 1 93.81 84 SER A C 1
ATOM 647 O O . SER A 1 84 ? 0.764 -8.633 1.05 1 93.81 84 SER A O 1
ATOM 649 N N . LEU A 1 85 ? 2 -7.062 0.151 1 95.81 85 LEU A N 1
ATOM 650 C CA . LEU A 1 85 ? 2.229 -7.82 -1.073 1 95.81 85 LEU A CA 1
ATOM 651 C C . LEU A 1 85 ? 2.93 -9.141 -0.772 1 95.81 85 LEU A C 1
ATOM 653 O O . LEU A 1 85 ? 2.506 -10.195 -1.247 1 95.81 85 LEU A O 1
ATOM 657 N N . ALA A 1 86 ? 3.977 -9.031 0.014 1 95.69 86 ALA A N 1
ATOM 658 C CA . ALA A 1 86 ? 4.719 -10.234 0.395 1 95.69 86 ALA A CA 1
ATOM 659 C C . ALA A 1 86 ? 3.799 -11.258 1.061 1 95.69 86 ALA A C 1
ATOM 661 O O . ALA A 1 86 ? 3.838 -12.445 0.728 1 95.69 86 ALA A O 1
ATOM 662 N N . ARG A 1 87 ? 3.016 -10.789 1.963 1 94.62 87 ARG A N 1
ATOM 663 C CA . ARG A 1 87 ? 2.096 -11.68 2.674 1 94.62 87 ARG A CA 1
ATOM 664 C C . ARG A 1 87 ? 1.094 -12.312 1.715 1 94.62 87 ARG A C 1
ATOM 666 O O . ARG A 1 87 ? 0.8 -13.5 1.813 1 94.62 87 ARG A O 1
ATOM 673 N N . GLY A 1 88 ? 0.552 -11.5 0.839 1 95.81 88 GLY A N 1
ATOM 674 C CA . GLY A 1 88 ? -0.379 -12.016 -0.152 1 95.81 88 GLY A CA 1
ATOM 675 C C . GLY A 1 88 ? 0.231 -13.07 -1.055 1 95.81 88 GLY A C 1
ATOM 676 O O . GLY A 1 88 ? -0.393 -14.102 -1.328 1 95.81 88 GLY A O 1
ATOM 677 N N . LEU A 1 89 ? 1.391 -12.82 -1.518 1 97.44 89 LEU A N 1
ATOM 678 C CA . LEU A 1 89 ? 2.082 -13.766 -2.389 1 97.44 89 LEU A CA 1
ATOM 679 C C . LEU A 1 89 ? 2.408 -15.055 -1.644 1 97.44 89 LEU A C 1
ATOM 681 O O . LEU A 1 89 ? 2.348 -16.141 -2.221 1 97.44 89 LEU A O 1
ATOM 685 N N . ALA A 1 90 ? 2.836 -14.906 -0.364 1 97.19 90 ALA A N 1
ATOM 686 C CA . ALA A 1 90 ? 3.105 -16.078 0.455 1 97.19 90 ALA A CA 1
ATOM 687 C C . ALA A 1 90 ? 1.885 -17 0.519 1 97.19 90 ALA A C 1
ATOM 689 O O . ALA A 1 90 ? 2.004 -18.219 0.355 1 97.19 90 ALA A O 1
ATOM 690 N N . LYS A 1 91 ? 0.764 -16.391 0.739 1 96.56 91 LYS A N 1
ATOM 691 C CA . LYS A 1 91 ? -0.477 -17.156 0.769 1 96.56 91 LYS A CA 1
ATOM 692 C C . LYS A 1 91 ? -0.785 -17.766 -0.6 1 96.56 91 LYS A C 1
ATOM 694 O O . LYS A 1 91 ? -1.242 -18.906 -0.695 1 96.56 91 LYS A O 1
ATOM 699 N N . TYR A 1 92 ? -0.524 -17.031 -1.622 1 96.5 92 TYR A N 1
ATOM 700 C CA . TYR A 1 92 ? -0.842 -17.406 -2.998 1 96.5 92 TYR A CA 1
ATOM 701 C C . TYR A 1 92 ? -0.079 -18.656 -3.416 1 96.5 92 TYR A C 1
ATOM 703 O O . TYR A 1 92 ? -0.617 -19.516 -4.125 1 96.5 92 TYR A O 1
ATOM 711 N N . VAL A 1 93 ? 1.087 -18.828 -2.922 1 97.44 93 VAL A N 1
ATOM 712 C CA . VAL A 1 93 ? 1.912 -19.938 -3.387 1 97.44 93 VAL A CA 1
ATOM 713 C C . VAL A 1 93 ? 2.043 -20.984 -2.281 1 97.44 93 VAL A C 1
ATOM 715 O O . VAL A 1 93 ? 2.877 -21.875 -2.367 1 97.44 93 VAL A O 1
ATOM 718 N N . ALA A 1 94 ? 1.283 -20.797 -1.253 1 96.81 94 ALA A N 1
ATOM 719 C CA . ALA A 1 94 ? 1.338 -21.734 -0.14 1 96.81 94 ALA A CA 1
ATOM 720 C C . ALA A 1 94 ? 1.191 -23.172 -0.633 1 96.81 94 ALA A C 1
ATOM 722 O O . ALA A 1 94 ? 0.335 -23.469 -1.472 1 96.81 94 ALA A O 1
ATOM 723 N N . GLY A 1 95 ? 2.059 -24.062 -0.179 1 97.25 95 GLY A N 1
ATOM 724 C CA . GLY A 1 95 ? 1.973 -25.469 -0.518 1 97.25 95 GLY A CA 1
ATOM 725 C C . GLY A 1 95 ? 2.73 -25.828 -1.783 1 97.25 95 GLY A C 1
ATOM 726 O O . GLY A 1 95 ? 2.803 -27 -2.16 1 97.25 95 GLY A O 1
ATOM 727 N N . SER A 1 96 ? 3.365 -24.922 -2.488 1 97.31 96 SER A N 1
ATOM 728 C CA . SER A 1 96 ? 4.012 -25.156 -3.775 1 97.31 96 SER A CA 1
ATOM 729 C C . SER A 1 96 ? 5.496 -25.469 -3.598 1 97.31 96 SER A C 1
ATOM 731 O O . SER A 1 96 ? 6.18 -25.812 -4.562 1 97.31 96 SER A O 1
ATOM 733 N N . GLY A 1 97 ? 6.012 -25.281 -2.338 1 97.81 97 GLY A N 1
ATOM 734 C CA . GLY A 1 97 ? 7.445 -25.391 -2.125 1 97.81 97 GLY A CA 1
ATOM 735 C C . GLY A 1 97 ? 8.172 -24.078 -2.279 1 97.81 97 GLY A C 1
ATOM 736 O O . GLY A 1 97 ? 9.383 -23.984 -2.029 1 97.81 97 GLY A O 1
ATOM 737 N N . VAL A 1 98 ? 7.457 -23.031 -2.719 1 97.75 98 VAL A N 1
ATOM 738 C CA . VAL A 1 98 ? 7.992 -21.672 -2.838 1 97.75 98 VAL A CA 1
ATOM 739 C C . VAL A 1 98 ? 7.684 -20.891 -1.568 1 97.75 98 VAL A C 1
ATOM 741 O O . VAL A 1 98 ? 6.586 -20.984 -1.019 1 97.75 98 VAL A O 1
ATOM 744 N N . THR A 1 99 ? 8.727 -20.094 -1.05 1 97.81 99 THR A N 1
ATOM 745 C CA . THR A 1 99 ? 8.484 -19.234 0.097 1 97.81 99 THR A CA 1
ATOM 746 C C . THR A 1 99 ? 8.609 -17.766 -0.299 1 97.81 99 THR A C 1
ATOM 748 O O . THR A 1 99 ? 9.406 -17.422 -1.178 1 97.81 99 THR A O 1
ATOM 751 N N . VAL A 1 100 ? 7.762 -16.984 0.258 1 97.25 100 VAL A N 1
ATOM 752 C CA . VAL A 1 100 ? 7.816 -15.523 0.139 1 97.25 100 VAL A CA 1
ATOM 753 C C . VAL A 1 100 ? 7.91 -14.898 1.527 1 97.25 100 VAL A C 1
ATOM 755 O O . VAL A 1 100 ? 7.02 -15.078 2.359 1 97.25 100 VAL A O 1
ATOM 758 N N . ASN A 1 101 ? 9.047 -14.07 1.767 1 94.31 101 ASN A N 1
ATOM 759 C CA . ASN A 1 101 ? 9.281 -13.484 3.084 1 94.31 101 ASN A CA 1
ATOM 760 C C . ASN A 1 101 ? 9.781 -12.047 2.98 1 94.31 101 ASN A C 1
ATOM 762 O O . ASN A 1 101 ? 10.32 -11.641 1.948 1 94.31 101 ASN A O 1
ATOM 766 N N . SER A 1 102 ? 9.461 -11.32 3.99 1 93.31 102 SER A N 1
ATOM 767 C CA . SER A 1 102 ? 10 -9.969 4.113 1 93.31 102 SER A CA 1
ATOM 768 C C . SER A 1 102 ? 11.039 -9.891 5.227 1 93.31 102 SER A C 1
ATOM 770 O O . SER A 1 102 ? 10.859 -10.484 6.293 1 93.31 102 SER A O 1
ATOM 772 N N . VAL A 1 103 ? 12.086 -9.234 4.949 1 86.88 103 VAL A N 1
ATOM 773 C CA . VAL A 1 103 ? 13.117 -8.984 5.957 1 86.88 103 VAL A CA 1
ATOM 774 C C . VAL A 1 103 ? 13.031 -7.535 6.43 1 86.88 103 VAL A C 1
ATOM 776 O O . VAL A 1 103 ? 12.984 -6.609 5.613 1 86.88 103 VAL A O 1
ATOM 779 N N . LEU A 1 104 ? 12.633 -7.305 7.645 1 75.12 104 LEU A N 1
ATOM 780 C CA . LEU A 1 104 ? 12.617 -5.969 8.227 1 75.12 104 LEU A CA 1
ATOM 781 C C . LEU A 1 104 ? 13.961 -5.645 8.867 1 75.12 104 LEU A C 1
ATOM 783 O O . LEU A 1 104 ? 14.391 -6.32 9.812 1 75.12 104 LEU A O 1
ATOM 787 N N . PRO A 1 105 ? 14.734 -4.902 8.25 1 58.28 105 PRO A N 1
ATOM 788 C CA . PRO A 1 105 ? 16 -4.602 8.93 1 58.28 105 PRO A CA 1
ATOM 789 C C . PRO A 1 105 ? 15.797 -4.141 10.375 1 58.28 105 PRO A C 1
ATOM 791 O O . PRO A 1 105 ? 14.773 -3.539 10.695 1 58.28 105 PRO A O 1
ATOM 794 N N . GLY A 1 106 ? 16.031 -4.992 11.359 1 48.31 106 GLY A N 1
ATOM 795 C CA . GLY A 1 106 ? 15.977 -4.664 12.773 1 48.31 106 GLY A CA 1
ATOM 796 C C . GLY A 1 106 ? 16.234 -3.195 13.062 1 48.31 106 GLY A C 1
ATOM 797 O O . GLY A 1 106 ? 16.766 -2.48 12.211 1 48.31 106 GLY A O 1
ATOM 798 N N . PRO A 1 107 ? 15.391 -2.643 13.867 1 41.81 107 PRO A N 1
ATOM 799 C CA . PRO A 1 107 ? 15.867 -1.317 14.266 1 41.81 107 PRO A CA 1
ATOM 800 C C . PRO A 1 107 ? 17.391 -1.214 14.266 1 41.81 107 PRO A C 1
ATOM 802 O O . PRO A 1 107 ? 18.078 -2.09 14.797 1 41.81 107 PRO A O 1
ATOM 805 N N . THR A 1 108 ? 18.031 -0.866 13.336 1 35.56 108 THR A N 1
ATOM 806 C CA . THR A 1 108 ? 19.375 -0.441 13.727 1 35.56 108 THR A CA 1
ATOM 807 C C . THR A 1 108 ? 19.328 0.327 15.047 1 35.56 108 THR A C 1
ATOM 809 O O . THR A 1 108 ? 18.562 1.283 15.188 1 35.56 108 THR A O 1
ATOM 812 N N . ILE A 1 109 ? 19.469 -0.336 16.125 1 34.22 109 ILE A N 1
ATOM 813 C CA . ILE A 1 109 ? 19.75 0.415 17.344 1 34.22 109 ILE A CA 1
ATOM 814 C C . ILE A 1 109 ? 20.438 1.731 17 1 34.22 109 ILE A C 1
ATOM 816 O O . ILE A 1 109 ? 21.594 1.736 16.562 1 34.22 109 ILE A O 1
ATOM 820 N N . SER A 1 110 ? 19.812 2.49 16.328 1 35.47 110 SER A N 1
ATOM 821 C CA . SER A 1 110 ? 20.547 3.748 16.391 1 35.47 110 SER A CA 1
ATOM 822 C C . SER A 1 110 ? 21.016 4.047 17.812 1 35.47 110 SER A C 1
ATOM 824 O O . SER A 1 110 ? 20.219 3.949 18.766 1 35.47 110 SER A O 1
ATOM 826 N N . ASP A 1 111 ? 22.109 3.514 18.219 1 34.53 111 ASP A N 1
ATOM 827 C CA . ASP A 1 111 ? 22.969 3.82 19.359 1 34.53 111 ASP A CA 1
ATOM 828 C C . ASP A 1 111 ? 22.859 5.289 19.75 1 34.53 111 ASP A C 1
ATOM 830 O O . ASP A 1 111 ? 23.719 5.82 20.453 1 34.53 111 ASP A O 1
ATOM 834 N N . ALA A 1 112 ? 22.078 6.078 19.172 1 33.28 112 ALA A N 1
ATOM 835 C CA . ALA A 1 112 ? 22.25 7.41 19.75 1 33.28 112 ALA A CA 1
ATOM 836 C C . ALA A 1 112 ? 21.766 7.457 21.188 1 33.28 112 ALA A C 1
ATOM 838 O O . ALA A 1 112 ? 21.359 8.516 21.688 1 33.28 112 ALA A O 1
ATOM 839 N N . LEU A 1 113 ? 21.25 6.375 21.828 1 33.28 113 LEU A N 1
ATOM 840 C CA . LEU A 1 113 ? 21.188 6.66 23.25 1 33.28 113 LEU A CA 1
ATOM 841 C C . LEU A 1 113 ? 22.562 7.016 23.812 1 33.28 113 LEU A C 1
ATOM 843 O O . LEU A 1 113 ? 23.5 6.219 23.703 1 33.28 113 LEU A O 1
ATOM 847 N N . PRO A 1 114 ? 22.844 8.25 23.984 1 30.59 114 PRO A N 1
ATOM 848 C CA . PRO A 1 114 ? 23.984 8.539 24.844 1 30.59 114 PRO A CA 1
ATOM 849 C C . PRO A 1 114 ? 23.969 7.727 26.141 1 30.59 114 PRO A C 1
ATOM 851 O O . PRO A 1 114 ? 22.906 7.289 26.578 1 30.59 114 PRO A O 1
ATOM 854 N N . LYS A 1 115 ? 25 6.777 26.297 1 29.25 115 LYS A N 1
ATOM 855 C CA . LYS A 1 115 ? 25.328 6.285 27.625 1 29.25 115 LYS A CA 1
ATOM 856 C C . LYS A 1 115 ? 25.234 7.398 28.656 1 29.25 115 LYS A C 1
ATOM 858 O O . LYS A 1 115 ? 26.109 8.258 28.75 1 29.25 115 LYS A O 1
ATOM 863 N N . CYS A 1 116 ? 23.906 7.859 29.016 1 22.33 116 CYS A N 1
ATOM 864 C CA . CYS A 1 116 ? 24.016 8.43 30.359 1 22.33 116 CYS A CA 1
ATOM 865 C C . CYS A 1 116 ? 24.125 7.34 31.406 1 22.33 116 CYS A C 1
ATOM 867 O O . CYS A 1 116 ? 23.531 6.266 31.266 1 22.33 116 CYS A O 1
ATOM 869 N N . MET B 1 1 ? -17.859 30.312 5.52 1 39.47 1 MET B N 1
ATOM 870 C CA . MET B 1 1 ? -16.828 29.453 6.117 1 39.47 1 MET B CA 1
ATOM 871 C C . MET B 1 1 ? -16.969 28.016 5.605 1 39.47 1 MET B C 1
ATOM 87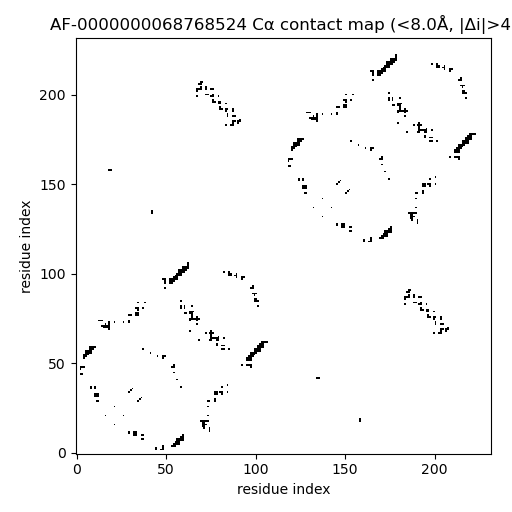3 O O . MET B 1 1 ? -17.516 27.156 6.297 1 39.47 1 MET B O 1
ATOM 877 N N . THR B 1 2 ? -17.125 27.859 4.379 1 55.22 2 THR B N 1
ATOM 878 C CA . THR B 1 2 ? -17.562 26.859 3.424 1 55.22 2 THR B CA 1
ATOM 879 C C . THR B 1 2 ? -16.672 25.625 3.471 1 55.22 2 THR B C 1
ATOM 881 O O . THR B 1 2 ? -16.672 24.812 2.545 1 55.22 2 THR B O 1
ATOM 884 N N . GLY B 1 3 ? -15.734 25.531 4.648 1 68.06 3 GLY B N 1
ATOM 885 C CA . GLY B 1 3 ? -14.633 24.578 4.754 1 68.06 3 GLY B CA 1
ATOM 886 C C . GLY B 1 3 ? -15.094 23.172 5.109 1 68.06 3 GLY B C 1
ATOM 887 O O . GLY B 1 3 ? -16.156 23 5.703 1 68.06 3 GLY B O 1
ATOM 888 N N . VAL B 1 4 ? -14.859 22.188 4.312 1 78 4 VAL B N 1
ATOM 889 C CA . VAL B 1 4 ? -15.195 20.797 4.582 1 78 4 VAL B CA 1
ATOM 890 C C . VAL B 1 4 ? -14.68 20.391 5.961 1 78 4 VAL B C 1
ATOM 892 O O . VAL B 1 4 ? -13.492 20.547 6.254 1 78 4 VAL B O 1
ATOM 895 N N . ASP B 1 5 ? -15.695 20.062 6.875 1 90.75 5 ASP B N 1
ATOM 896 C CA . ASP B 1 5 ? -15.352 19.703 8.242 1 90.75 5 ASP B CA 1
ATOM 897 C C . ASP B 1 5 ? -15.094 18.203 8.375 1 90.75 5 ASP B C 1
ATOM 899 O O . ASP B 1 5 ? -14.375 17.766 9.273 1 90.75 5 ASP B O 1
ATOM 903 N N . ILE B 1 6 ? -15.797 17.578 7.551 1 94.25 6 ILE B N 1
ATOM 904 C CA . ILE B 1 6 ? -15.695 16.125 7.621 1 94.25 6 ILE B CA 1
ATOM 905 C C . ILE B 1 6 ? -15.406 15.562 6.234 1 94.25 6 ILE B C 1
ATOM 907 O O . ILE B 1 6 ? -16.078 15.906 5.262 1 94.25 6 ILE B O 1
ATOM 911 N N . LEU B 1 7 ? -14.359 14.836 6.129 1 93.75 7 LEU B N 1
ATOM 912 C CA . LEU B 1 7 ? -14.008 14.109 4.914 1 93.75 7 LEU B CA 1
ATOM 913 C C . LEU B 1 7 ? -14.164 12.609 5.121 1 93.75 7 LEU B C 1
ATOM 915 O O . LEU B 1 7 ? -13.539 12.023 6.012 1 93.75 7 LEU B O 1
ATOM 919 N N . VAL B 1 8 ? -15.078 12 4.359 1 93.38 8 VAL B N 1
ATOM 920 C CA . VAL B 1 8 ? -15.211 10.547 4.336 1 93.38 8 VAL B CA 1
ATOM 921 C C . VAL B 1 8 ? -14.648 10 3.029 1 93.38 8 VAL B C 1
ATOM 923 O O . VAL B 1 8 ? -15.242 10.188 1.963 1 93.38 8 VAL B O 1
ATOM 926 N N . ASN B 1 9 ? -13.539 9.445 3.121 1 91.19 9 ASN B N 1
ATOM 927 C CA . ASN B 1 9 ? -12.938 8.789 1.964 1 91.19 9 ASN B CA 1
ATOM 928 C C . ASN B 1 9 ? -13.562 7.422 1.704 1 91.19 9 ASN B C 1
ATOM 930 O O . ASN B 1 9 ? -13.164 6.426 2.311 1 91.19 9 ASN B O 1
ATOM 934 N N . ASN B 1 10 ? -14.484 7.359 0.801 1 82.38 10 ASN B N 1
ATOM 935 C CA . ASN B 1 10 ? -15.234 6.137 0.515 1 82.38 10 ASN B CA 1
ATOM 936 C C . ASN B 1 10 ? -14.875 5.57 -0.858 1 82.38 10 ASN B C 1
ATOM 938 O O . ASN B 1 10 ? -15.383 4.523 -1.253 1 82.38 10 ASN B O 1
ATOM 942 N N . ALA B 1 11 ? -14.023 6.289 -1.501 1 77.81 11 ALA B N 1
ATOM 943 C CA . ALA B 1 11 ? -13.625 5.762 -2.803 1 77.81 11 ALA B CA 1
ATOM 944 C C . ALA B 1 11 ? -12.883 4.438 -2.652 1 77.81 11 ALA B C 1
ATOM 946 O O . ALA B 1 11 ? -12.016 4.301 -1.78 1 77.81 11 ALA B O 1
ATOM 947 N N . GLY B 1 12 ? -13.508 3.451 -3.316 1 79.94 12 GLY B N 1
ATOM 948 C CA . GLY B 1 12 ? -12.852 2.152 -3.295 1 79.94 12 GLY B CA 1
ATOM 949 C C . GLY B 1 12 ? -13.422 1.182 -4.312 1 79.94 12 GLY B C 1
ATOM 950 O O . GLY B 1 12 ? -14.609 1.234 -4.629 1 79.94 12 GLY B O 1
ATOM 951 N N . ILE B 1 13 ? -12.609 0.534 -4.914 1 84.75 13 ILE B N 1
ATOM 952 C CA . ILE B 1 13 ? -13.016 -0.53 -5.824 1 84.75 13 ILE B CA 1
ATOM 953 C C . ILE B 1 13 ? -12.5 -1.873 -5.312 1 84.75 13 ILE B C 1
ATOM 955 O O . ILE B 1 13 ? -11.531 -1.922 -4.555 1 84.75 13 ILE B O 1
ATOM 959 N N . TYR B 1 14 ? -13.305 -2.805 -5.641 1 82.94 14 TYR B N 1
ATOM 960 C CA . TYR B 1 14 ? -13 -4.172 -5.234 1 82.94 14 TYR B CA 1
ATOM 961 C C . TYR B 1 14 ? -13.297 -5.152 -6.363 1 82.94 14 TYR B C 1
ATOM 963 O O . TYR B 1 14 ? -14.086 -4.859 -7.262 1 82.94 14 TYR B O 1
ATOM 971 N N . GLY B 1 15 ? -12.602 -6.266 -6.375 1 82.25 15 GLY B N 1
ATOM 972 C CA . GLY B 1 15 ? -12.844 -7.324 -7.336 1 82.25 15 GLY B CA 1
ATOM 973 C C . GLY B 1 15 ? -11.789 -8.406 -7.32 1 82.25 15 GLY B C 1
ATOM 974 O O . GLY B 1 15 ? -10.594 -8.117 -7.309 1 82.25 15 GLY B O 1
ATOM 975 N N . PRO B 1 16 ? -12.328 -9.633 -7.238 1 87.06 16 PRO B N 1
ATOM 976 C CA . PRO B 1 16 ? -11.359 -10.727 -7.32 1 87.06 16 PRO B CA 1
ATOM 977 C C . PRO B 1 16 ? -10.68 -10.812 -8.688 1 87.06 16 PRO B C 1
ATOM 979 O O . PRO B 1 16 ? -11.312 -10.562 -9.711 1 87.06 16 PRO B O 1
ATOM 982 N N . GLN B 1 17 ? -9.391 -11.008 -8.625 1 93.5 17 GLN B N 1
ATOM 983 C CA . GLN B 1 17 ? -8.602 -11.281 -9.82 1 93.5 17 GLN B CA 1
ATOM 984 C C . GLN B 1 17 ? -7.332 -12.055 -9.469 1 93.5 17 GLN B C 1
ATOM 986 O O . GLN B 1 17 ? -6.641 -11.719 -8.508 1 93.5 17 GLN B O 1
ATOM 991 N N . ASP B 1 18 ? -7.086 -13.078 -10.352 1 95.56 18 ASP B N 1
ATOM 992 C CA . ASP B 1 18 ? -5.883 -13.883 -10.156 1 95.56 18 ASP B CA 1
ATOM 993 C C . ASP B 1 18 ? -4.621 -13.031 -10.281 1 95.56 18 ASP B C 1
ATOM 995 O O . ASP B 1 18 ? -4.531 -12.172 -11.164 1 95.56 18 ASP B O 1
ATOM 999 N N . PHE B 1 19 ? -3.662 -13.352 -9.406 1 97 19 PHE B N 1
ATOM 1000 C CA . PHE B 1 19 ? -2.451 -12.539 -9.352 1 97 19 PHE B CA 1
ATOM 1001 C C . PHE B 1 19 ? -1.771 -12.492 -10.711 1 97 19 PHE B C 1
ATOM 1003 O O . PHE B 1 19 ? -1.398 -11.422 -11.195 1 97 19 PHE B O 1
ATOM 1010 N N . TYR B 1 20 ? -1.663 -13.656 -11.359 1 96.69 20 TYR B N 1
ATOM 1011 C CA . TYR B 1 20 ? -0.949 -13.727 -12.633 1 96.69 20 TYR B CA 1
ATOM 1012 C C . TYR B 1 20 ? -1.705 -12.984 -13.727 1 96.69 20 TYR B C 1
ATOM 1014 O O . TYR B 1 20 ? -1.102 -12.492 -14.68 1 96.69 20 TYR B O 1
ATOM 1022 N N . ALA B 1 21 ? -2.914 -12.875 -13.531 1 96.44 21 ALA B N 1
ATOM 1023 C CA . ALA B 1 21 ? -3.77 -12.281 -14.555 1 96.44 21 ALA B CA 1
ATOM 1024 C C . ALA B 1 21 ? -3.99 -10.797 -14.289 1 96.44 21 ALA B C 1
ATOM 1026 O O . ALA B 1 21 ? -4.586 -10.094 -15.109 1 96.44 21 ALA B O 1
ATOM 1027 N N . THR B 1 22 ? -3.602 -10.273 -13.18 1 97.19 22 THR B N 1
ATOM 1028 C CA . THR B 1 22 ? -3.777 -8.867 -12.836 1 97.19 22 THR B CA 1
ATOM 1029 C C . THR B 1 22 ? -2.672 -8.016 -13.453 1 97.19 22 THR B C 1
ATOM 1031 O O . THR B 1 22 ? -1.518 -8.086 -13.031 1 97.19 22 THR B O 1
ATOM 1034 N N . ASP B 1 23 ? -3.107 -7.211 -14.438 1 97 23 ASP B N 1
ATOM 1035 C CA . ASP B 1 23 ? -2.086 -6.469 -15.172 1 97 23 ASP B CA 1
ATOM 1036 C C . ASP B 1 23 ? -1.743 -5.16 -14.453 1 97 23 ASP B C 1
ATOM 1038 O O . ASP B 1 23 ? -2.369 -4.816 -13.453 1 97 23 ASP B O 1
ATOM 1042 N N . ASP B 1 24 ? -0.731 -4.43 -14.93 1 98.06 24 ASP B N 1
ATOM 1043 C CA . ASP B 1 24 ? -0.264 -3.193 -14.305 1 98.06 24 ASP B CA 1
ATOM 1044 C C . ASP B 1 24 ? -1.377 -2.148 -14.258 1 98.06 24 ASP B C 1
ATOM 1046 O O . ASP B 1 24 ? -1.478 -1.39 -13.289 1 98.06 24 ASP B O 1
ATOM 1050 N N . ALA B 1 25 ? -2.08 -2.094 -15.336 1 97.44 25 ALA B N 1
ATOM 1051 C CA . ALA B 1 25 ? -3.15 -1.103 -15.406 1 97.44 25 ALA B CA 1
ATOM 1052 C C . ALA B 1 25 ? -4.16 -1.308 -14.281 1 97.44 25 ALA B C 1
ATOM 1054 O O . ALA B 1 25 ? -4.645 -0.34 -13.688 1 97.44 25 ALA B O 1
ATOM 1055 N N . THR B 1 26 ? -4.504 -2.521 -13.977 1 97.06 26 THR B N 1
ATOM 1056 C CA . THR B 1 26 ? -5.422 -2.832 -12.891 1 97.06 26 THR B CA 1
ATOM 1057 C C . THR B 1 26 ? -4.82 -2.434 -11.547 1 97.06 26 THR B C 1
ATOM 1059 O O . THR B 1 26 ? -5.484 -1.788 -10.727 1 97.06 26 THR B O 1
ATOM 1062 N N . TRP B 1 27 ? -3.57 -2.787 -11.305 1 97.94 27 TRP B N 1
ATOM 1063 C CA . TRP B 1 27 ? -2.881 -2.381 -10.086 1 97.94 27 TRP B CA 1
ATOM 1064 C C . TRP B 1 27 ? -2.928 -0.867 -9.906 1 97.94 27 TRP B C 1
ATOM 1066 O O . TRP B 1 27 ? -3.246 -0.369 -8.828 1 97.94 27 TRP B O 1
ATOM 1076 N N . ASP B 1 28 ? -2.629 -0.193 -10.992 1 97.38 28 ASP B N 1
ATOM 1077 C CA . ASP B 1 28 ? -2.574 1.265 -10.945 1 97.38 28 ASP B CA 1
ATOM 1078 C C . ASP B 1 28 ? -3.957 1.858 -10.68 1 97.38 28 ASP B C 1
ATOM 1080 O O . ASP B 1 28 ? -4.086 2.85 -9.953 1 97.38 28 ASP B O 1
ATOM 1084 N N . ASN B 1 29 ? -4.93 1.284 -11.328 1 96.75 29 ASN B N 1
ATOM 1085 C CA . ASN B 1 29 ? -6.293 1.751 -11.094 1 96.75 29 ASN B CA 1
ATOM 1086 C C . ASN B 1 29 ? -6.68 1.639 -9.625 1 96.75 29 ASN B C 1
ATOM 1088 O O . ASN B 1 29 ? -7.262 2.566 -9.062 1 96.75 29 ASN B O 1
ATOM 1092 N N . TYR B 1 30 ? -6.414 0.591 -8.984 1 96.31 30 TYR B N 1
ATOM 1093 C CA . TYR B 1 30 ? -6.723 0.392 -7.574 1 96.31 30 TYR B CA 1
ATOM 1094 C C . TYR B 1 30 ? -5.918 1.345 -6.699 1 96.31 30 TYR B C 1
ATOM 1096 O O . TYR B 1 30 ? -6.441 1.905 -5.734 1 96.31 30 TYR B O 1
ATOM 1104 N N . TRP B 1 31 ? -4.656 1.535 -7.043 1 97.38 31 TRP B N 1
ATOM 1105 C CA . TRP B 1 31 ? -3.809 2.482 -6.324 1 97.38 31 TRP B CA 1
ATOM 1106 C C . TRP B 1 31 ? -4.379 3.895 -6.406 1 97.38 31 TRP B C 1
ATOM 1108 O O . TRP B 1 31 ? -4.543 4.566 -5.387 1 97.38 31 TRP B O 1
ATOM 1118 N N . GL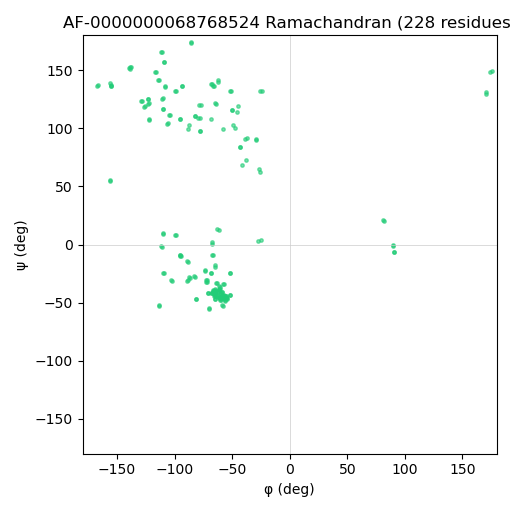N B 1 32 ? -4.734 4.262 -7.617 1 97.69 32 GLN B N 1
ATOM 1119 C CA . GLN B 1 32 ? -5.25 5.609 -7.84 1 97.69 32 GLN B CA 1
ATOM 1120 C C . GLN B 1 32 ? -6.586 5.809 -7.129 1 97.69 32 GLN B C 1
ATOM 1122 O O . GLN B 1 32 ? -6.832 6.867 -6.551 1 97.69 32 GLN B O 1
ATOM 1127 N N . THR B 1 33 ? -7.41 4.852 -7.145 1 95.88 33 THR B N 1
ATOM 1128 C CA . THR B 1 33 ? -8.758 4.973 -6.605 1 95.88 33 THR B CA 1
ATOM 1129 C C . THR B 1 33 ? -8.758 4.797 -5.09 1 95.88 33 THR B C 1
ATOM 1131 O O . THR B 1 33 ? -9.281 5.645 -4.359 1 95.88 33 THR B O 1
ATOM 1134 N N . ASN B 1 34 ? -8.086 3.787 -4.574 1 94 34 ASN B N 1
ATOM 1135 C CA . ASN B 1 34 ? -8.203 3.422 -3.166 1 94 34 ASN B CA 1
ATOM 1136 C C . ASN B 1 34 ? -7.23 4.215 -2.297 1 94 34 ASN B C 1
ATOM 1138 O O . ASN B 1 34 ? -7.488 4.438 -1.113 1 94 34 ASN B O 1
ATOM 1142 N N . VAL B 1 35 ? -6.121 4.625 -2.826 1 96.69 35 VAL B N 1
ATOM 1143 C CA . VAL B 1 35 ? -5.094 5.242 -1.995 1 96.69 35 VAL B CA 1
ATOM 1144 C C . VAL B 1 35 ? -4.934 6.711 -2.375 1 96.69 35 VAL B C 1
ATOM 1146 O O . VAL B 1 35 ? -5.125 7.598 -1.539 1 96.69 35 VAL B O 1
ATOM 1149 N N . MET B 1 36 ? -4.742 6.992 -3.652 1 98.19 36 MET B N 1
ATOM 1150 C CA . MET B 1 36 ? -4.367 8.344 -4.059 1 98.19 36 MET B CA 1
ATOM 1151 C C . MET B 1 36 ? -5.551 9.297 -3.932 1 98.19 36 MET B C 1
ATOM 1153 O O . MET B 1 36 ? -5.367 10.5 -3.73 1 98.19 36 MET B O 1
ATOM 1157 N N . SER B 1 37 ? -6.746 8.781 -4.102 1 97.06 37 SER B N 1
ATOM 1158 C CA . SER B 1 37 ? -7.906 9.633 -3.842 1 97.06 37 SER B CA 1
ATOM 1159 C C . SER B 1 37 ? -7.855 10.219 -2.436 1 97.06 37 SER B C 1
ATOM 1161 O O . SER B 1 37 ? -8.086 11.414 -2.248 1 97.06 37 SER B O 1
ATOM 1163 N N . GLY B 1 38 ? -7.523 9.422 -1.449 1 96.75 38 GLY B N 1
ATOM 1164 C CA . GLY B 1 38 ? -7.383 9.883 -0.076 1 96.75 38 GLY B CA 1
ATOM 1165 C C . GLY B 1 38 ? -6.23 10.852 0.114 1 96.75 38 GLY B C 1
ATOM 1166 O O . GLY B 1 38 ? -6.34 11.812 0.875 1 96.75 38 GLY B O 1
ATOM 1167 N N . VAL B 1 39 ? -5.141 10.555 -0.562 1 98.19 39 VAL B N 1
ATOM 1168 C CA . VAL B 1 39 ? -3.977 11.43 -0.5 1 98.19 39 VAL B CA 1
ATOM 1169 C C . VAL B 1 39 ? -4.355 12.828 -0.986 1 98.19 39 VAL B C 1
ATOM 1171 O O . VAL B 1 39 ? -4.125 13.82 -0.29 1 98.19 39 VAL B O 1
ATOM 1174 N N . ARG B 1 40 ? -4.93 12.891 -2.121 1 98.06 40 ARG B N 1
ATOM 1175 C CA . ARG B 1 40 ? -5.23 14.164 -2.771 1 98.06 40 ARG B CA 1
ATOM 1176 C C . ARG B 1 40 ? -6.266 14.953 -1.976 1 98.06 40 ARG B C 1
ATOM 1178 O O . ARG B 1 40 ? -6.105 16.156 -1.763 1 98.06 40 ARG B O 1
ATOM 1185 N N . LEU B 1 41 ? -7.273 14.273 -1.513 1 97.12 41 LEU B N 1
ATOM 1186 C CA . LEU B 1 41 ? -8.32 14.961 -0.757 1 97.12 41 LEU B CA 1
ATOM 1187 C C . LEU B 1 41 ? -7.785 15.453 0.584 1 97.12 41 LEU B C 1
ATOM 1189 O O . LEU B 1 41 ? -8.102 16.562 1.01 1 97.12 41 LEU B O 1
ATOM 1193 N N . SER B 1 42 ? -7.004 14.617 1.198 1 96.94 42 SER B N 1
ATOM 1194 C CA . SER B 1 42 ? -6.422 15.016 2.475 1 96.94 42 SER B CA 1
ATOM 1195 C C . SER B 1 42 ? -5.469 16.188 2.303 1 96.94 42 SER B C 1
ATOM 1197 O O . SER B 1 42 ? -5.484 17.141 3.098 1 96.94 42 SER B O 1
ATOM 1199 N N . ARG B 1 43 ? -4.648 16.125 1.275 1 97.19 43 ARG B N 1
ATOM 1200 C CA . ARG B 1 43 ? -3.721 17.219 0.999 1 97.19 43 ARG B CA 1
ATOM 1201 C C . ARG B 1 43 ? -4.465 18.531 0.793 1 97.19 43 ARG B C 1
ATOM 1203 O O . ARG B 1 43 ? -3.996 19.594 1.213 1 97.19 43 ARG B O 1
ATOM 1210 N N . GLY B 1 44 ? -5.605 18.5 0.242 1 96.38 44 GLY B N 1
ATOM 1211 C CA . GLY B 1 44 ? -6.387 19.688 -0.073 1 96.38 44 GLY B CA 1
ATOM 1212 C C . GLY B 1 44 ? -7.184 20.203 1.107 1 96.38 44 GLY B C 1
ATOM 1213 O O . GLY B 1 44 ? -7.453 21.406 1.202 1 96.38 44 GLY B O 1
ATOM 1214 N N . LEU B 1 45 ? -7.547 19.328 2.031 1 96.75 45 LEU B N 1
ATOM 1215 C CA . LEU B 1 45 ? -8.539 19.734 3.021 1 96.75 45 LEU B CA 1
ATOM 1216 C C . LEU B 1 45 ? -7.902 19.875 4.402 1 96.75 45 LEU B C 1
ATOM 1218 O O . LEU B 1 45 ? -8.375 20.656 5.227 1 96.75 45 LEU B O 1
ATOM 1222 N N . LEU B 1 46 ? -6.828 19.219 4.676 1 96.62 46 LEU B N 1
ATOM 1223 C CA . LEU B 1 46 ? -6.254 19.172 6.016 1 96.62 46 LEU B CA 1
ATOM 1224 C C . LEU B 1 46 ? -5.75 20.547 6.441 1 96.62 46 LEU B C 1
ATOM 1226 O O . LEU B 1 46 ? -5.926 20.953 7.594 1 96.62 46 LEU B O 1
ATOM 1230 N N . PRO B 1 47 ? -5.121 21.297 5.488 1 96.88 47 PRO B N 1
ATOM 1231 C CA . PRO B 1 47 ? -4.605 22.594 5.926 1 96.88 47 PRO B CA 1
ATOM 1232 C C . PRO B 1 47 ? -5.688 23.484 6.527 1 96.88 47 PRO B C 1
ATOM 1234 O O . PRO B 1 47 ? -5.473 24.109 7.574 1 96.88 47 PRO B O 1
ATOM 1237 N N . ALA B 1 48 ? -6.785 23.547 5.949 1 96.56 48 ALA B N 1
ATOM 1238 C CA . ALA B 1 48 ? -7.879 24.359 6.473 1 96.56 48 ALA B CA 1
ATOM 1239 C C . ALA B 1 48 ? -8.391 23.797 7.797 1 96.56 48 ALA B C 1
ATOM 1241 O O . ALA B 1 48 ? -8.734 24.547 8.711 1 96.56 48 ALA B O 1
ATOM 1242 N N . MET B 1 49 ? -8.484 22.531 7.922 1 97.12 49 MET B N 1
ATOM 1243 C CA . MET B 1 49 ? -8.938 21.875 9.148 1 97.12 49 MET B CA 1
ATOM 1244 C C . MET B 1 49 ? -8 22.188 10.305 1 97.12 49 MET B C 1
ATOM 1246 O O . MET B 1 49 ? -8.445 22.5 11.406 1 97.12 49 MET B O 1
ATOM 1250 N N . VAL B 1 50 ? -6.73 22.062 9.977 1 96.75 50 VAL B N 1
ATOM 1251 C CA . VAL B 1 50 ? -5.719 22.297 11 1 96.75 50 VAL B CA 1
ATOM 1252 C C . VAL B 1 50 ? -5.762 23.766 11.438 1 96.75 50 VAL B C 1
ATOM 1254 O O . VAL B 1 50 ? -5.684 24.062 12.625 1 96.75 50 VAL B O 1
ATOM 1257 N N . SER B 1 51 ? -5.918 24.656 10.508 1 96.31 51 SER B N 1
ATOM 1258 C CA . SER B 1 51 ? -5.961 26.094 10.797 1 96.31 51 SER B CA 1
ATOM 1259 C C . SER B 1 51 ? -7.125 26.438 11.711 1 96.31 51 SER B C 1
ATOM 1261 O O . SER B 1 51 ? -6.992 27.281 12.602 1 96.31 51 SER B O 1
ATOM 1263 N N . LYS B 1 52 ? -8.219 25.797 11.578 1 95.56 52 LYS B N 1
ATOM 1264 C CA . LYS B 1 52 ? -9.414 26.094 12.375 1 95.56 52 LYS B CA 1
ATOM 1265 C C . LYS B 1 52 ? -9.43 25.281 13.664 1 95.56 52 LYS B C 1
ATOM 1267 O O . LYS B 1 52 ? -10.273 25.484 14.531 1 95.56 52 LYS B O 1
ATOM 1272 N N . GLY B 1 53 ? -8.594 24.25 13.766 1 96.88 53 GLY B N 1
ATOM 1273 C CA . GLY B 1 53 ? -8.445 23.438 14.961 1 96.88 53 GLY B CA 1
ATOM 1274 C C . GLY B 1 53 ? -9.516 22.375 15.094 1 96.88 53 GLY B C 1
ATOM 1275 O O . GLY B 1 53 ? -9.82 21.922 16.203 1 96.88 53 GLY B O 1
ATOM 1276 N N . TRP B 1 54 ? -10.133 22.078 13.945 1 97.12 54 TRP B N 1
ATOM 1277 C CA . TRP B 1 54 ? -11.172 21.062 13.984 1 97.12 54 TRP B CA 1
ATOM 1278 C C . TRP B 1 54 ? -11.344 20.406 12.617 1 97.12 54 TRP B C 1
ATOM 1280 O O . TRP B 1 54 ? -11.289 21.094 11.586 1 97.12 54 TRP B O 1
ATOM 1290 N N . GLY B 1 55 ? -11.484 19.172 12.586 1 97.06 55 GLY B N 1
ATOM 1291 C CA . GLY B 1 55 ? -11.75 18.391 11.391 1 97.06 55 GLY B CA 1
ATOM 1292 C C . GLY B 1 55 ? -11.766 16.891 11.648 1 97.06 55 GLY B C 1
ATOM 1293 O O . GLY B 1 55 ? -11.172 16.422 12.617 1 97.06 55 GLY B O 1
ATOM 1294 N N . ARG B 1 56 ? -12.602 16.156 10.844 1 97 56 ARG B N 1
ATOM 1295 C CA . ARG B 1 56 ? -12.688 14.695 10.906 1 97 56 ARG B CA 1
ATOM 1296 C C . ARG B 1 56 ? -12.469 14.07 9.539 1 97 56 ARG B C 1
ATOM 1298 O O . ARG B 1 56 ? -13.172 14.414 8.578 1 97 56 ARG B O 1
ATOM 1305 N N . VAL B 1 57 ? -11.438 13.305 9.5 1 96.75 57 VAL B N 1
ATOM 1306 C CA . VAL B 1 57 ? -11.18 12.523 8.297 1 96.75 57 VAL B CA 1
ATOM 1307 C C . VAL B 1 57 ? -11.414 11.039 8.578 1 96.75 57 VAL B C 1
ATOM 1309 O O . VAL B 1 57 ? -10.883 10.492 9.539 1 96.75 57 VAL B O 1
ATOM 1312 N N . VAL B 1 58 ? -12.266 10.391 7.762 1 96 58 VAL B N 1
ATOM 1313 C CA . VAL B 1 58 ? -12.594 8.984 7.922 1 96 58 VAL B CA 1
ATOM 1314 C C . VAL B 1 58 ? -12.273 8.227 6.637 1 96 58 VAL B C 1
ATOM 1316 O O . VAL B 1 58 ? -12.68 8.641 5.547 1 96 58 VAL B O 1
ATOM 1319 N N . PHE B 1 59 ? -11.484 7.203 6.77 1 94.56 59 PHE B N 1
ATOM 1320 C CA . PHE B 1 59 ? -11.234 6.266 5.68 1 94.56 59 PHE B CA 1
ATOM 1321 C C . PHE B 1 59 ? -12.094 5.016 5.832 1 94.56 59 PHE B C 1
ATOM 1323 O O . PHE B 1 59 ? -12.148 4.43 6.918 1 94.56 59 PHE B O 1
ATOM 1330 N N . ILE B 1 60 ? -12.719 4.629 4.793 1 88.5 60 ILE B N 1
ATOM 1331 C CA . ILE B 1 60 ? -13.508 3.398 4.82 1 88.5 60 ILE B CA 1
ATOM 1332 C C . ILE B 1 60 ? -12.664 2.242 4.281 1 88.5 60 ILE B C 1
ATOM 1334 O O . ILE B 1 60 ? -12.375 2.186 3.084 1 88.5 60 ILE B O 1
ATOM 1338 N N . SER B 1 61 ? -12.281 1.396 5.195 1 82.44 61 SER B N 1
ATOM 1339 C CA . SER B 1 61 ? -11.43 0.274 4.809 1 82.44 61 SER B CA 1
ATOM 1340 C C . SER B 1 61 ? -12.18 -1.051 4.926 1 82.44 61 SER B C 1
ATOM 1342 O O . SER B 1 61 ? -13.367 -1.071 5.238 1 82.44 61 SER B O 1
ATOM 1344 N N . SER B 1 62 ? -11.688 -2.045 4.391 1 67.75 62 SER B N 1
ATOM 1345 C CA . SER B 1 62 ? -12.25 -3.391 4.457 1 67.75 62 SER B CA 1
ATOM 1346 C C . SER B 1 62 ? -11.391 -4.305 5.324 1 67.75 62 SER B C 1
ATOM 1348 O O . SER B 1 62 ? -10.258 -3.971 5.66 1 67.75 62 SER B O 1
ATOM 1350 N N . GLU B 1 63 ? -12.109 -5.434 5.852 1 61.75 63 GLU B N 1
ATOM 1351 C CA . GLU B 1 63 ? -11.398 -6.465 6.594 1 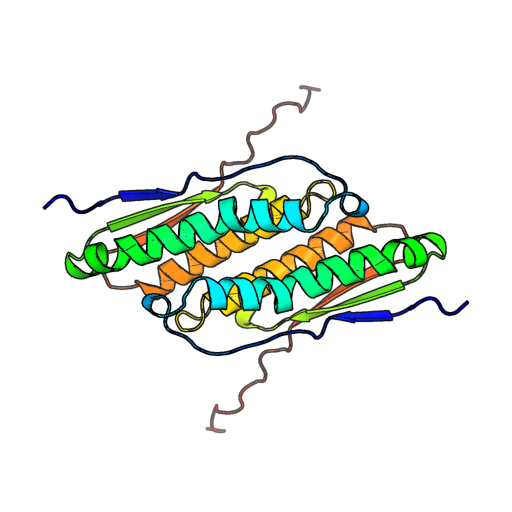61.75 63 GLU B CA 1
ATOM 1352 C C . GLU B 1 63 ? -10.188 -6.977 5.809 1 61.75 63 GLU B C 1
ATOM 1354 O O . GLU B 1 63 ? -9.211 -7.445 6.395 1 61.75 63 GLU B O 1
ATOM 1359 N N . SER B 1 64 ? -10.281 -6.828 4.613 1 58.09 64 SER B N 1
ATOM 1360 C CA . SER B 1 64 ? -9.227 -7.309 3.723 1 58.09 64 SER B CA 1
ATOM 1361 C C . SER B 1 64 ? -7.938 -6.516 3.92 1 58.09 64 SER B C 1
ATOM 1363 O O . SER B 1 64 ? -6.879 -6.922 3.439 1 58.09 64 SER B O 1
ATOM 1365 N N . ALA B 1 65 ? -7.906 -5.477 4.629 1 65.69 65 ALA B N 1
ATOM 1366 C CA . ALA B 1 65 ? -6.703 -4.711 4.938 1 65.69 65 ALA B CA 1
ATOM 1367 C C . ALA B 1 65 ? -5.828 -5.445 5.945 1 65.69 65 ALA B C 1
ATOM 1369 O O . ALA B 1 65 ? -4.609 -5.25 5.98 1 65.69 65 ALA B O 1
ATOM 1370 N N . ARG B 1 66 ? -6.543 -6.293 6.613 1 64.31 66 ARG B N 1
ATOM 1371 C CA . ARG B 1 66 ? -5.812 -7.035 7.633 1 64.31 66 ARG B CA 1
ATOM 1372 C C . ARG B 1 66 ? -5.504 -8.453 7.164 1 64.31 66 ARG B C 1
ATOM 1374 O O . ARG B 1 66 ? -4.512 -9.047 7.586 1 64.31 66 ARG B O 1
ATOM 1381 N N . ASN B 1 67 ? -6.371 -8.93 6.371 1 71.38 67 ASN B N 1
ATOM 1382 C CA . ASN B 1 67 ? -6.199 -10.234 5.754 1 71.38 67 ASN B CA 1
ATOM 1383 C C . ASN B 1 67 ? -6.223 -10.148 4.23 1 71.38 67 ASN B C 1
ATOM 1385 O O . ASN B 1 67 ? -7.281 -9.984 3.629 1 71.38 67 ASN B O 1
ATOM 1389 N N . ILE B 1 68 ? -5.031 -10.336 3.656 1 76.94 68 ILE B N 1
ATOM 1390 C CA . ILE B 1 68 ? -4.938 -10.227 2.205 1 76.94 68 ILE B CA 1
ATOM 1391 C C . ILE B 1 68 ? -5.438 -11.516 1.56 1 76.94 68 ILE B C 1
ATOM 1393 O O . ILE B 1 68 ? -4.801 -12.562 1.675 1 76.94 68 ILE B O 1
ATOM 1397 N N . PRO B 1 69 ? -6.578 -11.406 0.961 1 78.38 69 PRO B N 1
ATOM 1398 C CA . PRO B 1 69 ? -7.023 -12.625 0.279 1 78.38 69 PRO B CA 1
ATOM 1399 C C . PRO B 1 69 ? -6.152 -12.984 -0.922 1 78.38 69 PRO B C 1
ATOM 1401 O O . PRO B 1 69 ? -5.797 -12.102 -1.716 1 78.38 69 PRO B O 1
ATOM 1404 N N . ALA B 1 70 ? -5.855 -14.305 -1.064 1 85.12 70 ALA B N 1
ATOM 1405 C CA . ALA B 1 70 ? -4.969 -14.766 -2.129 1 85.12 70 ALA B CA 1
ATOM 1406 C C . ALA B 1 70 ? -5.586 -14.523 -3.504 1 85.12 70 ALA B C 1
ATOM 1408 O O . ALA B 1 70 ? -4.879 -14.477 -4.512 1 85.12 70 ALA B O 1
ATOM 1409 N N . ASP B 1 71 ? -6.902 -14.297 -3.561 1 89.44 71 ASP B N 1
ATOM 1410 C CA . ASP B 1 71 ? -7.574 -14.133 -4.848 1 89.44 71 ASP B CA 1
ATOM 1411 C C . ASP B 1 71 ? -7.801 -12.656 -5.168 1 89.44 71 ASP B C 1
ATOM 1413 O O . ASP B 1 71 ? -8.477 -12.328 -6.148 1 89.44 71 ASP B O 1
ATOM 1417 N N . MET B 1 72 ? -7.262 -11.82 -4.395 1 92.62 72 MET B N 1
ATOM 1418 C CA . MET B 1 72 ? -7.367 -10.383 -4.645 1 92.62 72 MET B CA 1
ATOM 1419 C C . MET B 1 72 ? -6.215 -9.633 -3.984 1 92.62 72 MET B C 1
ATOM 1421 O O . MET B 1 72 ? -6.438 -8.672 -3.248 1 92.62 72 MET B O 1
ATOM 1425 N N . ILE B 1 73 ? -5.07 -10.008 -4.285 1 95.94 73 ILE B N 1
ATOM 1426 C CA . ILE B 1 73 ? -3.881 -9.453 -3.648 1 95.94 73 ILE B CA 1
ATOM 1427 C C . ILE B 1 73 ? -3.795 -7.957 -3.93 1 95.94 73 ILE B C 1
ATOM 1429 O O . ILE B 1 73 ? -3.449 -7.172 -3.043 1 95.94 73 ILE B O 1
ATOM 1433 N N . HIS B 1 74 ? -4.156 -7.535 -5.18 1 96.44 74 HIS B N 1
ATOM 1434 C CA . HIS B 1 74 ? -4.094 -6.125 -5.547 1 96.44 74 HIS B CA 1
ATOM 1435 C C . HIS B 1 74 ? -5.02 -5.289 -4.676 1 96.44 74 HIS B C 1
ATOM 1437 O O . HIS B 1 74 ? -4.656 -4.188 -4.254 1 96.44 74 HIS B O 1
ATOM 1443 N N . TYR B 1 75 ? -6.07 -5.824 -4.41 1 93.25 75 TYR B N 1
ATOM 1444 C CA . TYR B 1 75 ? -7.02 -5.137 -3.537 1 93.25 75 TYR B CA 1
ATOM 1445 C C . TYR B 1 75 ? -6.496 -5.078 -2.105 1 93.25 75 TYR B C 1
ATOM 1447 O O . TYR B 1 75 ? -6.457 -4.008 -1.496 1 93.25 75 TYR B O 1
ATOM 1455 N N . GLY B 1 76 ? -6.16 -6.207 -1.527 1 92.94 76 GLY B N 1
ATOM 1456 C CA . GLY B 1 76 ? -5.637 -6.254 -0.172 1 92.94 76 GLY B CA 1
ATOM 1457 C C . GLY B 1 76 ? -4.465 -5.316 0.047 1 92.94 76 GLY B C 1
ATOM 1458 O O . GLY B 1 76 ? -4.387 -4.637 1.072 1 92.94 76 GLY B O 1
ATOM 1459 N N . VAL B 1 77 ? -3.592 -5.305 -0.885 1 95.06 77 VAL B N 1
ATOM 1460 C CA . VAL B 1 77 ? -2.406 -4.457 -0.81 1 95.06 77 VAL B CA 1
ATOM 1461 C C . VAL B 1 77 ? -2.82 -2.99 -0.738 1 95.06 77 VAL B C 1
ATOM 1463 O O . VAL B 1 77 ? -2.326 -2.24 0.108 1 95.06 77 VAL B O 1
ATOM 1466 N N . THR B 1 78 ? -3.74 -2.529 -1.561 1 94.75 78 THR B N 1
ATOM 1467 C CA . THR B 1 78 ? -4.121 -1.123 -1.594 1 94.75 78 THR B CA 1
ATOM 1468 C C . THR B 1 78 ? -4.93 -0.752 -0.354 1 94.75 78 THR B C 1
ATOM 1470 O O . THR B 1 78 ? -4.832 0.371 0.145 1 94.75 78 THR B O 1
ATOM 1473 N N . LYS B 1 79 ? -5.66 -1.642 0.143 1 92.31 79 LYS B N 1
ATOM 1474 C CA . LYS B 1 79 ? -6.406 -1.351 1.363 1 92.31 79 LYS B CA 1
ATOM 1475 C C . LYS B 1 79 ? -5.477 -1.258 2.568 1 92.31 79 LYS B C 1
ATOM 1477 O O . LYS B 1 79 ? -5.695 -0.445 3.469 1 92.31 79 LYS B O 1
ATOM 1482 N N . THR B 1 80 ? -4.566 -2.131 2.607 1 91.69 80 THR B N 1
ATOM 1483 C CA . THR B 1 80 ? -3.545 -2.012 3.643 1 91.69 80 THR B CA 1
ATOM 1484 C C . THR B 1 80 ? -2.816 -0.675 3.533 1 91.69 80 THR B C 1
ATOM 1486 O O . THR B 1 80 ? -2.535 -0.03 4.547 1 91.69 80 THR B O 1
ATOM 1489 N N . ALA B 1 81 ? -2.469 -0.318 2.324 1 94.62 81 ALA B N 1
ATOM 1490 C CA . ALA B 1 81 ? -1.838 0.976 2.082 1 94.62 81 ALA B CA 1
ATOM 1491 C C . ALA B 1 81 ? -2.725 2.119 2.566 1 94.62 81 ALA B C 1
ATOM 1493 O O . ALA B 1 81 ? -2.238 3.082 3.16 1 94.62 81 ALA B O 1
ATOM 1494 N N . GLN B 1 82 ? -3.973 2.033 2.279 1 94.31 82 GLN B N 1
ATOM 1495 C CA . GLN B 1 82 ? -4.93 3.045 2.717 1 94.31 82 GLN B CA 1
ATOM 1496 C C . GLN B 1 82 ? -4.934 3.176 4.238 1 94.31 82 GLN B C 1
ATOM 1498 O O . GLN B 1 82 ? -4.973 4.289 4.77 1 94.31 82 GLN B O 1
ATOM 1503 N N . LEU B 1 83 ? -4.961 2.051 4.875 1 92.75 83 LEU B N 1
ATOM 1504 C CA . LEU B 1 83 ? -4.914 2.061 6.332 1 92.75 83 LEU B CA 1
ATOM 1505 C C . LEU B 1 83 ? -3.643 2.74 6.832 1 92.75 83 LEU B C 1
ATOM 1507 O O . LEU B 1 83 ? -3.684 3.527 7.777 1 92.75 83 LEU B O 1
ATOM 1511 N N . SER B 1 84 ? -2.59 2.396 6.227 1 93.88 84 SER B N 1
ATOM 1512 C CA . SER B 1 84 ? -1.317 3.008 6.598 1 93.88 84 SER B CA 1
ATOM 1513 C C .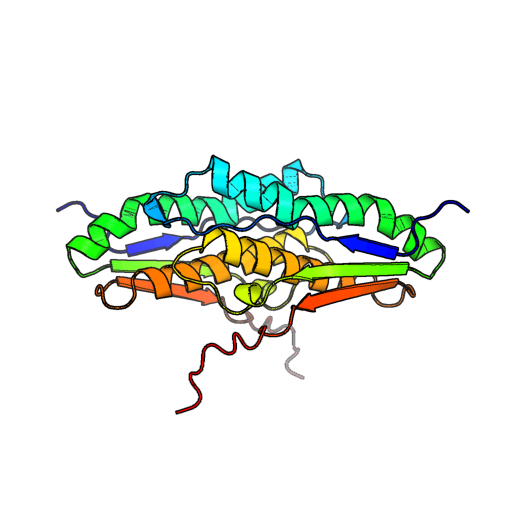 SER B 1 84 ? -1.336 4.512 6.352 1 93.88 84 SER B C 1
ATOM 1515 O O . SER B 1 84 ? -0.767 5.281 7.129 1 93.88 84 SER B O 1
ATOM 1517 N N . LEU B 1 85 ? -1.897 4.93 5.281 1 95.81 85 LEU B N 1
ATOM 1518 C CA . LEU B 1 85 ? -2.061 6.355 5.008 1 95.81 85 LEU B CA 1
ATOM 1519 C C . LEU B 1 85 ? -2.822 7.043 6.133 1 95.81 85 LEU B C 1
ATOM 1521 O O . LEU B 1 85 ? -2.398 8.094 6.625 1 95.81 85 LEU B O 1
ATOM 1525 N N . ALA B 1 86 ? -3.914 6.426 6.52 1 95.62 86 ALA B N 1
ATOM 1526 C CA . ALA B 1 86 ? -4.715 6.977 7.609 1 95.62 86 ALA B CA 1
ATOM 1527 C C . ALA B 1 86 ? -3.881 7.141 8.875 1 95.62 86 ALA B C 1
ATOM 1529 O O . ALA B 1 86 ? -3.93 8.188 9.523 1 95.62 86 ALA B O 1
ATOM 1530 N N . ARG B 1 87 ? -3.143 6.133 9.188 1 94.62 87 ARG B N 1
ATOM 1531 C CA . ARG B 1 87 ? -2.305 6.172 10.383 1 94.62 87 ARG B CA 1
ATOM 1532 C C . ARG B 1 87 ? -1.256 7.273 10.273 1 94.62 87 ARG B C 1
ATOM 1534 O O . ARG B 1 87 ? -1.005 7.992 11.25 1 94.62 87 ARG B O 1
ATOM 1541 N N . GLY B 1 88 ? -0.634 7.363 9.133 1 95.81 88 GLY B N 1
ATOM 1542 C CA . GLY B 1 88 ? 0.351 8.406 8.922 1 95.81 88 GLY B CA 1
ATOM 1543 C C . GLY B 1 88 ? -0.225 9.805 9.055 1 95.81 88 GLY B C 1
ATOM 1544 O O . GLY B 1 88 ? 0.386 10.68 9.672 1 95.81 88 GLY B O 1
ATOM 1545 N N . LEU B 1 89 ? -1.339 10.016 8.469 1 97.38 89 LEU B N 1
ATOM 1546 C CA . LEU B 1 89 ? -1.996 11.32 8.539 1 97.38 89 LEU B CA 1
ATOM 1547 C C . LEU B 1 89 ? -2.414 11.641 9.969 1 97.38 89 LEU B C 1
ATOM 1549 O O . LEU B 1 89 ? -2.344 12.797 10.391 1 97.38 89 LEU B O 1
ATOM 1553 N N . ALA B 1 90 ? -2.926 10.617 10.68 1 97.12 90 ALA B N 1
ATOM 1554 C CA . ALA B 1 90 ? -3.291 10.812 12.078 1 97.12 90 ALA B CA 1
ATOM 1555 C C . ALA B 1 90 ? -2.107 11.344 12.891 1 97.12 90 ALA B C 1
ATOM 1557 O O . ALA B 1 90 ? -2.252 12.289 13.664 1 97.12 90 ALA B O 1
ATOM 1558 N N . LYS B 1 91 ? -0.984 10.727 12.672 1 96.5 91 LYS B N 1
ATOM 1559 C CA . LYS B 1 91 ? 0.226 11.18 13.352 1 96.5 91 LYS B CA 1
ATOM 1560 C C . LYS B 1 91 ? 0.616 12.586 12.898 1 96.5 91 LYS B C 1
ATOM 1562 O O . LYS B 1 91 ? 1.042 13.406 13.711 1 96.5 91 LYS B O 1
ATOM 1567 N N . TYR B 1 92 ? 0.443 12.867 11.656 1 96.44 92 TYR B N 1
ATOM 1568 C CA . TYR B 1 92 ? 0.849 14.125 11.031 1 96.44 92 TYR B CA 1
ATOM 1569 C C . TYR B 1 92 ? 0.081 15.297 11.617 1 96.44 92 TYR B C 1
ATOM 1571 O O . TYR B 1 92 ? 0.643 16.375 11.812 1 96.44 92 TYR B O 1
ATOM 1579 N N . VAL B 1 93 ? -1.124 15.086 11.992 1 97.38 93 VAL B N 1
ATOM 1580 C CA . VAL B 1 93 ? -1.947 16.203 12.445 1 97.38 93 VAL B CA 1
ATOM 1581 C C . VAL B 1 93 ? -2.191 16.094 13.945 1 97.38 93 VAL B C 1
ATOM 1583 O O . VAL B 1 93 ? -3.047 16.797 14.492 1 97.38 93 VAL B O 1
ATOM 1586 N N . ALA B 1 94 ? -1.491 15.195 14.539 1 96.75 94 ALA B N 1
ATOM 1587 C CA . ALA B 1 94 ? -1.655 15.008 15.977 1 96.75 94 ALA B CA 1
ATOM 1588 C C . ALA B 1 94 ? -1.518 16.344 16.719 1 96.75 94 ALA B C 1
ATOM 1590 O O . ALA B 1 94 ? -0.613 17.125 16.438 1 96.75 94 ALA B O 1
ATOM 1591 N N . GLY B 1 95 ? -2.455 16.625 17.609 1 97.19 95 GLY B N 1
ATOM 1592 C CA . GLY B 1 95 ? -2.389 17.828 18.438 1 97.19 95 GLY B CA 1
ATOM 1593 C C . GLY B 1 95 ? -3.064 19.031 17.797 1 97.19 95 GLY B C 1
ATOM 1594 O O . GLY B 1 95 ? -3.141 20.094 18.406 1 97.19 95 GLY B O 1
ATOM 1595 N N . SER B 1 96 ? -3.627 18.953 16.609 1 97.25 96 SER B N 1
ATOM 1596 C CA . SER B 1 96 ? -4.188 20.078 15.875 1 97.25 96 SER B CA 1
ATOM 1597 C C . SER B 1 96 ? -5.688 20.203 16.109 1 97.25 96 SER B C 1
ATOM 1599 O O . SER B 1 96 ? -6.312 21.156 15.656 1 97.25 96 SER B O 1
ATOM 1601 N N . GLY B 1 97 ? -6.285 19.172 16.781 1 97.75 97 GLY B N 1
ATOM 1602 C CA . GLY B 1 97 ? -7.734 19.125 16.906 1 97.75 97 GLY B CA 1
ATOM 1603 C C . GLY B 1 97 ? -8.406 18.375 15.773 1 97.75 97 GLY B C 1
ATOM 1604 O O . GLY B 1 97 ? -9.625 18.172 15.797 1 97.75 97 GLY B O 1
ATOM 1605 N N . VAL B 1 98 ? -7.637 17.969 14.758 1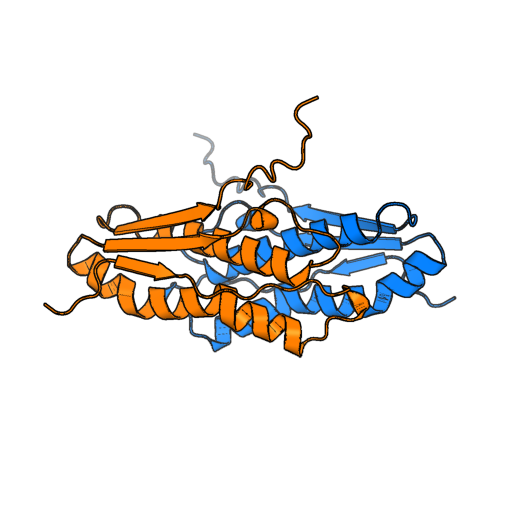 97.69 98 VAL B N 1
ATOM 1606 C CA . VAL B 1 98 ? -8.117 17.156 13.641 1 97.69 98 VAL B CA 1
ATOM 1607 C C . VAL B 1 98 ? -7.875 15.68 13.93 1 97.69 98 VAL B C 1
ATOM 1609 O O . VAL B 1 98 ? -6.82 15.305 14.445 1 97.69 98 VAL B O 1
ATOM 1612 N N . THR B 1 99 ? -8.914 14.797 13.633 1 97.81 99 THR B N 1
ATOM 1613 C CA . THR B 1 99 ? -8.734 13.359 13.773 1 97.81 99 THR B CA 1
ATOM 1614 C C . THR B 1 99 ? -8.789 12.672 12.414 1 97.81 99 THR B C 1
ATOM 1616 O O . THR B 1 99 ? -9.508 13.117 11.516 1 97.81 99 THR B O 1
ATOM 1619 N N . VAL B 1 100 ? -7.949 11.688 12.273 1 97.12 100 VAL B N 1
ATOM 1620 C CA . VAL B 1 100 ? -7.953 10.805 11.117 1 97.12 100 VAL B CA 1
ATOM 1621 C C . VAL B 1 100 ? -8.125 9.359 11.57 1 97.12 100 VAL B C 1
ATOM 1623 O O . VAL B 1 100 ? -7.301 8.828 12.32 1 97.12 100 VAL B O 1
ATOM 1626 N N . ASN B 1 101 ? -9.266 8.672 11.039 1 94.19 101 ASN B N 1
ATOM 1627 C CA . ASN B 1 101 ? -9.57 7.309 11.477 1 94.19 101 ASN B CA 1
ATOM 1628 C C . ASN B 1 101 ? -10.016 6.438 10.305 1 94.19 101 ASN B C 1
ATOM 1630 O O . ASN B 1 101 ? -10.469 6.949 9.281 1 94.19 101 ASN B O 1
ATOM 1634 N N . SER B 1 102 ? -9.734 5.184 10.469 1 93.19 102 SER B N 1
ATOM 1635 C CA . SER B 1 102 ? -10.242 4.203 9.516 1 93.19 102 SER B CA 1
ATOM 1636 C C . SER B 1 102 ? -11.352 3.357 10.125 1 93.19 102 SER B C 1
ATOM 1638 O O . SER B 1 102 ? -11.273 2.963 11.289 1 93.19 102 SER B O 1
ATOM 1640 N N . VAL B 1 103 ? -12.359 3.18 9.383 1 86.62 103 VAL B N 1
ATOM 1641 C CA . VAL B 1 103 ? -13.445 2.299 9.797 1 86.62 103 VAL B CA 1
ATOM 1642 C C . VAL B 1 103 ? -13.352 0.974 9.039 1 86.62 103 VAL B C 1
ATOM 1644 O O . VAL B 1 103 ? -13.219 0.958 7.816 1 86.62 103 VAL B O 1
ATOM 1647 N N . LEU B 1 104 ? -13.031 -0.086 9.727 1 75.06 104 LEU B N 1
ATOM 1648 C CA . LEU B 1 104 ? -13.016 -1.418 9.133 1 75.06 104 LEU B CA 1
ATOM 1649 C C . LEU B 1 104 ? -14.391 -2.076 9.234 1 75.06 104 LEU B C 1
ATOM 1651 O O . LEU B 1 104 ? -14.883 -2.324 10.336 1 75.06 104 LEU B O 1
ATOM 1655 N N . PRO B 1 105 ? -15.086 -2.039 8.242 1 57.81 105 PRO B N 1
ATOM 1656 C CA . PRO B 1 105 ? -16.391 -2.705 8.391 1 57.81 105 PRO B CA 1
ATOM 1657 C C . PRO B 1 105 ? -16.266 -4.094 9.016 1 57.81 105 PRO B C 1
ATOM 1659 O O . PRO B 1 105 ? -15.25 -4.773 8.828 1 57.81 105 PRO B O 1
ATOM 1662 N N . GLY B 1 106 ? -16.531 -4.23 10.312 1 48.19 106 GLY B N 1
ATOM 1663 C CA . GLY B 1 106 ? -16.562 -5.504 11.008 1 48.19 106 GLY B CA 1
ATOM 1664 C C . GLY B 1 106 ? -16.844 -6.68 10.094 1 48.19 106 GLY B C 1
ATOM 1665 O O . GLY B 1 106 ? -17.328 -6.5 8.977 1 48.19 106 GLY B O 1
ATOM 1666 N N . PRO B 1 107 ? -16.031 -7.676 10.258 1 42.25 107 PRO B N 1
ATOM 1667 C CA . PRO B 1 107 ? -16.562 -8.828 9.523 1 42.25 107 PRO B CA 1
ATOM 1668 C C . PRO B 1 107 ? -18.078 -8.812 9.414 1 42.25 107 PRO B C 1
ATOM 1670 O O . PRO B 1 107 ? -18.781 -8.578 10.406 1 42.25 107 PRO B O 1
ATOM 1673 N N . THR B 1 108 ? -18.656 -8.305 8.547 1 35.44 108 THR B N 1
ATOM 1674 C CA . THR B 1 108 ? -20.031 -8.789 8.477 1 35.44 108 THR B CA 1
ATOM 1675 C C . THR B 1 108 ? -20.109 -10.273 8.812 1 35.44 108 THR B C 1
ATOM 1677 O O . THR B 1 108 ? -19.391 -11.086 8.211 1 35.44 108 THR B O 1
ATOM 1680 N N . ILE B 1 109 ? -20.312 -10.57 10.055 1 34.69 109 ILE B N 1
ATOM 1681 C CA . ILE B 1 109 ? -20.703 -11.953 10.312 1 34.69 109 ILE B CA 1
ATOM 1682 C C . ILE B 1 109 ? -21.406 -12.531 9.094 1 34.69 109 ILE B C 1
ATOM 1684 O O . ILE B 1 109 ? -22.516 -12.109 8.75 1 34.69 109 ILE B O 1
ATOM 1688 N N . SER B 1 110 ? -20.766 -12.648 8.125 1 35.62 110 SER B N 1
ATOM 1689 C CA . SER B 1 110 ? -21.547 -13.523 7.25 1 35.62 110 SER B CA 1
ATOM 1690 C C . SER B 1 110 ? -22.141 -14.688 8.031 1 35.62 110 SER B C 1
ATOM 1692 O O . SER B 1 110 ? -21.453 -15.344 8.812 1 35.62 110 SER B O 1
ATOM 1694 N N . ASP B 1 111 ? -23.266 -14.477 8.656 1 33.91 111 ASP B N 1
ATOM 1695 C CA . ASP B 1 111 ? -24.25 -15.406 9.195 1 33.91 111 ASP B CA 1
ATOM 1696 C C . ASP B 1 111 ? -24.203 -16.75 8.461 1 33.91 111 ASP B C 1
ATOM 1698 O O . ASP B 1 111 ? -25.172 -17.5 8.484 1 33.91 111 ASP B O 1
ATOM 1702 N N . ALA B 1 112 ? -23.344 -17.031 7.555 1 33.25 112 ALA B N 1
ATOM 1703 C CA . ALA B 1 112 ? -23.594 -18.375 7.062 1 33.25 112 ALA B CA 1
ATOM 1704 C C . ALA B 1 112 ? -23.297 -19.422 8.148 1 33.25 112 ALA B C 1
ATOM 1706 O O . ALA B 1 112 ? -23.078 -20.594 7.848 1 33.25 112 ALA B O 1
ATOM 1707 N N . LEU B 1 113 ? -22.906 -19.078 9.398 1 32.91 113 LEU B N 1
ATOM 1708 C CA . LEU B 1 113 ? -23.031 -20.266 10.23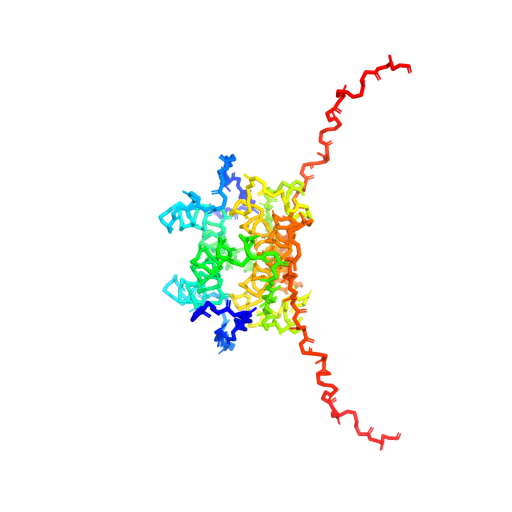4 1 32.91 113 LEU B CA 1
ATOM 1709 C C . LEU B 1 113 ? -24.5 -20.656 10.43 1 32.91 113 LEU B C 1
ATOM 1711 O O . LEU B 1 113 ? -25.312 -19.812 10.789 1 32.91 113 LEU B O 1
ATOM 1715 N N . PRO B 1 114 ? -24.969 -21.734 9.82 1 30.53 114 PRO B N 1
ATOM 1716 C CA . PRO B 1 114 ? -26.266 -22.281 10.242 1 30.53 114 PRO B CA 1
ATOM 1717 C C . PRO B 1 114 ? -26.406 -22.344 11.758 1 30.53 114 PRO B C 1
ATOM 1719 O O . PRO B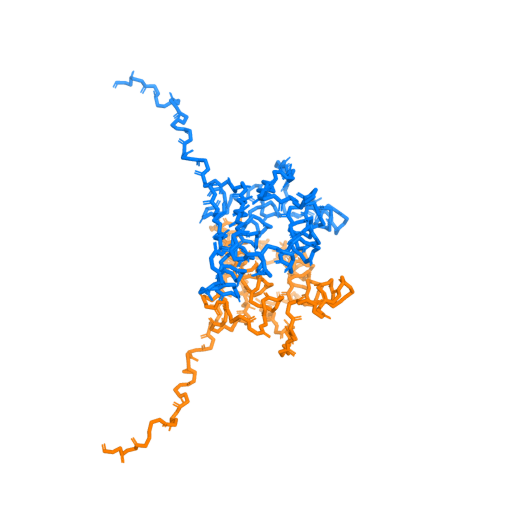 1 114 ? -25.406 -22.391 12.477 1 30.53 114 PRO B O 1
ATOM 1722 N N . LYS B 1 115 ? -27.391 -21.641 12.281 1 27.98 115 LYS B N 1
ATOM 1723 C CA . LYS B 1 115 ? -27.859 -22.047 13.609 1 27.98 115 LYS B CA 1
ATOM 1724 C C . LYS B 1 115 ? -27.938 -23.562 13.727 1 27.98 115 LYS B C 1
ATOM 1726 O O . LYS B 1 115 ? -28.875 -24.188 13.234 1 27.98 115 LYS B O 1
ATOM 1731 N N . CYS B 1 116 ? -26.594 -24.156 13.711 1 19.38 116 CYS B N 1
ATOM 1732 C CA . CYS B 1 116 ? -26.812 -25.484 14.289 1 19.38 116 CYS B CA 1
ATOM 1733 C C . CYS B 1 116 ? -27 -25.391 15.797 1 19.38 116 CYS B C 1
ATOM 1735 O O . CYS B 1 116 ? -26.375 -24.562 16.469 1 19.38 116 CYS B O 1
#

Solvent-accessible surface area (backbone atoms only — not comparable to full-atom values): 12320 Å² total; per-residue (Å²): 134,91,66,74,51,64,46,73,41,68,58,63,78,81,68,80,41,52,67,83,72,55,49,69,68,58,48,48,50,45,39,46,41,35,32,45,47,49,51,54,52,44,59,69,42,44,62,61,17,45,73,72,40,40,31,40,37,37,37,60,44,51,57,37,38,80,45,48,42,52,49,21,35,68,48,16,20,30,36,31,20,31,51,41,42,35,53,15,50,27,60,57,37,56,90,34,56,38,46,46,43,70,46,55,54,62,76,67,72,67,67,74,64,71,89,120,134,89,66,72,50,64,45,74,41,66,58,64,76,81,69,81,43,52,67,82,72,55,49,69,68,56,49,48,49,45,38,48,42,36,32,45,46,50,51,56,51,46,58,69,42,44,63,61,16,45,73,70,41,40,30,40,37,38,36,60,43,50,56,38,38,78,46,48,43,54,50,21,34,66,48,16,19,30,37,30,21,31,52,41,42,34,52,14,49,26,58,57,37,57,91,34,55,37,47,44,43,69,46,53,54,61,74,67,72,68,66,76,63,69,91,118

Foldseek 3Di:
DPAAQEAELPFADDDFAAPVGQDPVNLVVRLCGQAVVLVVVCVVRVVVCLVVLGHEYEYEAEPLCVPPDNRGNSRNVSRVNNQVVQVVVQVVSPPSRYHGYYDYPPPPPPPPPPPD/DPAAQEAELPFADDDFAAPVGQDPVNLVVRLCGQAVVLVVVCVVRVVVCLVVLGHEYEYEAEPLCVPPDNRGNSRNVNRVNNQVVQVVVQVVSPPSNYHGYYDYPPPPPPPVPPPD

Secondary structure (DSSP, 8-state):
-----EEEE---------GGG--HHHHHHHIIIIIIHHHHHHHHHHHHHHHHT-EEEEEE--GGGTS--TT-HHHHHHHHHHHHHHHHHHHHTTTTTEEEEEE---------S---/-----EEEE---------GGG--HHHHHHHIIIIIIHHHHHHHHHHHHHHHHT-EEEEEE--GGGTS--TT-HHHHHHHHHHHHHHHHHHHHTTTTTEEEEEE---------S---